Protein AF-0000000083253977 (afdb_homodimer)

pLDDT: mean 91.89, std 6.83, range [44.19, 97.5]

Foldseek 3Di:
DDPLVVLVVCCVVVVDDSVVSSVVVVVVVVVLVVCVVVDQWDDDPLFWIKGKDKDQWDWDADPVPRDIDIDHIDIDIDIDGDPNVVCVVVVVD/DDPLVVLVVCCVVVVDDSVVSSVVVVVVVVVLVVCVVVDQWDDDPLFWIKGKDKDQWDWDADPVPRDIDIDHIDIDIDIDGDPNVVCVVPVVD

Nearest PDB structures (foldseek):
  4qju-assembly1_B  TM=8.367E-01  e=2.268E-07  Staphylococcus aureus subsp. aureus Mu50
  5lvt-assembly2_B  TM=8.352E-01  e=3.298E-07  Lactococcus lactis subsp. lactis Il1403
  1p78-assembly1_B  TM=8.748E-01  e=5.780E-07  Anabaena sp.
  8flj-assembly1_E  TM=8.574E-01  e=7.418E-07  Pseudomonas aeruginosa PA14
  3rhi-assembly1_A  TM=8.537E-01  e=8.403E-07  Bacillus anthracis str. Sterne

Secondary structure (DSSP, 8-state):
-BHHHHHHHHHHHHT--HHHHHHHHHHHHHHHHHHHHHSSEEEETTTEEEEEEEEPPEEEE-TTT--EEEE--EEEEEEEE-HHHHHHHHH--/-BHHHHHHHHHHHHT--HHHHHHHHHHHHHHHHHHHHHSSEEEETTTEEEEEEEEPPEEEE-TTT--EEEE--EEEEEEEE-HHHHHHHHH--

Solvent-accessible surface area (backb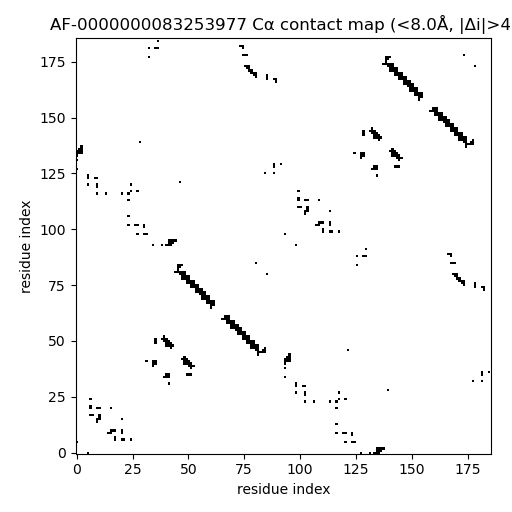one atoms only — not comparable to full-atom values): 10070 Å² total; per-residue (Å²): 80,44,50,66,56,50,39,50,52,47,23,66,73,65,70,45,58,56,69,59,48,45,49,52,52,54,48,50,54,50,48,52,50,50,31,41,59,76,34,56,33,36,41,34,86,64,47,27,35,41,33,51,41,76,42,69,64,42,79,45,62,39,88,87,81,61,50,77,40,80,41,70,60,43,60,44,62,46,52,47,62,21,71,56,39,42,46,58,54,45,64,75,101,81,44,50,66,57,51,40,52,52,46,20,67,75,66,70,45,58,56,68,59,49,45,50,50,53,53,49,50,55,49,47,53,51,51,32,42,61,76,34,58,33,36,41,35,84,65,47,27,35,39,34,50,42,76,42,68,65,42,79,43,63,40,89,86,82,61,50,77,39,79,40,70,61,43,60,42,64,44,51,46,64,21,72,56,40,43,46,56,56,44,62,75,100

InterPro domains:
  IPR000119 Histone-like DNA-binding protein [PF00216] (1-90)
  IPR000119 Histone-like DNA-binding protein [PTHR33175] (1-89)
  IPR000119 Histone-like DNA-binding protein [SM00411] (1-90)
  IPR010992 Integration host factor (IHF)-like DNA-binding domain superfamily [G3DSA:4.10.520.10] (1-93)
  IPR010992 Integration host factor (IHF)-like DNA-binding domain superfamily [SSF47729] (1-90)

Sequence (186 aa):
MQKEDIIHMLTVRLCIEELQVAGIVDELLDEICRGLQQEAEVDLPEFGVFRKIIKPERIGRNPVTGVEIVISPTAEITFDASAELLRIINQQSMQKEDIIHMLTVRLCIEELQVAGIVDELLDEICRGLQQEAEVDLPEFGVFRKIIKPERIGRNPVTGVEIVISPTAEITFDASAELLRIINQQS

Radius of gyration: 19.57 Å; Cα contacts (8 Å, |Δi|>4): 301; chains: 2; bounding box: 42×59×46 Å

Structure (mmCIF, N/CA/C/O backbone):
data_AF-0000000083253977-model_v1
#
loop_
_entity.id
_entity.type
_entity.pdbx_description
1 polymer 'DNA-binding protein HU-beta/integration host factor subunit alpha'
#
loop_
_atom_site.group_PDB
_atom_site.id
_atom_site.type_symbol
_atom_site.label_atom_id
_atom_site.label_alt_id
_atom_site.label_comp_id
_atom_site.label_asym_id
_atom_site.label_entity_id
_atom_site.label_seq_id
_atom_site.pdbx_PDB_ins_code
_atom_site.Cartn_x
_atom_site.Cartn_y
_atom_site.Cartn_z
_atom_site.occupancy
_atom_site.B_iso_or_equiv
_atom_site.auth_seq_id
_atom_site.auth_comp_id
_atom_site.auth_asym_id
_atom_site.auth_atom_id
_atom_site.pdbx_PDB_model_num
ATOM 1 N N . MET A 1 1 ? -9.258 -8.023 7.648 1 88.75 1 MET A N 1
ATOM 2 C CA . MET A 1 1 ? -8.781 -9.125 6.824 1 88.75 1 MET A CA 1
ATOM 3 C C . MET A 1 1 ? -7.277 -9.312 6.984 1 88.75 1 MET A C 1
ATOM 5 O O . MET A 1 1 ? -6.527 -8.336 7.02 1 88.75 1 MET A O 1
ATOM 9 N N . GLN A 1 2 ? -6.875 -10.609 7.16 1 91.69 2 GLN A N 1
ATOM 10 C CA . GLN A 1 2 ? -5.465 -10.953 7.312 1 91.69 2 GLN A CA 1
ATOM 11 C C . GLN A 1 2 ? -4.941 -11.688 6.078 1 91.69 2 GLN A C 1
ATOM 13 O O . GLN A 1 2 ? -5.723 -12.148 5.246 1 91.69 2 GLN A O 1
ATOM 18 N N . LYS A 1 3 ? -3.535 -11.719 6.055 1 92.69 3 LYS A N 1
ATOM 19 C CA . LYS A 1 3 ? -2.871 -12.367 4.93 1 92.69 3 LYS A CA 1
ATOM 20 C C . LYS A 1 3 ? -3.418 -13.773 4.707 1 92.69 3 LYS A C 1
ATOM 22 O O . LYS A 1 3 ? -3.65 -14.188 3.566 1 92.69 3 LYS A O 1
ATOM 27 N N .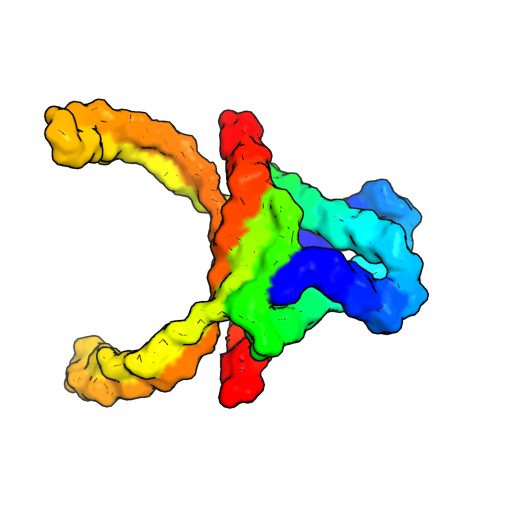 GLU A 1 4 ? -3.605 -14.469 5.781 1 92.5 4 GLU A N 1
ATOM 28 C CA . GLU A 1 4 ? -4.062 -15.852 5.676 1 92.5 4 GLU A CA 1
ATOM 29 C C . GLU A 1 4 ? -5.461 -15.922 5.062 1 92.5 4 GLU A C 1
ATOM 31 O O . GLU A 1 4 ? -5.766 -16.859 4.316 1 92.5 4 GLU A O 1
ATOM 36 N N . ASP A 1 5 ? -6.309 -15.016 5.445 1 93.25 5 ASP A N 1
ATOM 37 C CA . ASP A 1 5 ? -7.641 -14.945 4.852 1 93.25 5 ASP A CA 1
ATOM 38 C C . ASP A 1 5 ? -7.562 -14.727 3.344 1 93.25 5 ASP A C 1
ATOM 40 O O . ASP A 1 5 ? -8.273 -15.375 2.576 1 93.25 5 ASP A O 1
ATOM 44 N N . ILE A 1 6 ? -6.699 -13.852 2.949 1 92.06 6 ILE A N 1
ATOM 45 C CA . ILE A 1 6 ? -6.523 -13.508 1.544 1 92.06 6 ILE A CA 1
ATOM 46 C C . ILE A 1 6 ? -6.039 -14.734 0.767 1 92.06 6 ILE A C 1
ATOM 48 O O . ILE A 1 6 ? -6.586 -15.055 -0.291 1 92.06 6 ILE A O 1
ATOM 52 N N . ILE A 1 7 ? -5.102 -15.406 1.362 1 93.94 7 ILE A N 1
ATOM 53 C CA . ILE A 1 7 ? -4.539 -16.578 0.709 1 93.94 7 ILE A CA 1
ATOM 54 C C . ILE A 1 7 ? -5.625 -17.641 0.528 1 93.94 7 ILE A C 1
ATOM 56 O O . ILE A 1 7 ? -5.746 -18.25 -0.543 1 93.94 7 ILE A O 1
ATOM 60 N N . HIS A 1 8 ? -6.363 -17.812 1.565 1 93.75 8 HIS A N 1
ATOM 61 C CA . HIS A 1 8 ? -7.449 -18.781 1.497 1 93.75 8 HIS A CA 1
ATOM 62 C C . HIS A 1 8 ? -8.453 -18.406 0.407 1 93.75 8 HIS A C 1
ATOM 64 O O . HIS A 1 8 ? -8.859 -19.266 -0.38 1 93.75 8 HIS A O 1
ATOM 70 N N . MET A 1 9 ? -8.836 -17.203 0.336 1 92.25 9 MET A N 1
ATOM 71 C CA . MET A 1 9 ? -9.797 -16.734 -0.66 1 92.25 9 MET A CA 1
ATOM 72 C C . MET A 1 9 ? -9.242 -16.922 -2.07 1 92.25 9 MET A C 1
ATOM 74 O O . MET A 1 9 ? -9.977 -17.312 -2.982 1 92.25 9 MET A O 1
ATOM 78 N N . LEU A 1 10 ? -7.973 -16.625 -2.205 1 92.25 10 LEU A N 1
ATOM 79 C CA . LEU A 1 10 ? -7.336 -16.797 -3.506 1 92.25 10 LEU A CA 1
ATOM 80 C C . LEU A 1 10 ? -7.348 -18.266 -3.926 1 92.25 10 LEU A C 1
ATOM 82 O O . LEU A 1 10 ? -7.609 -18.578 -5.09 1 92.25 10 LEU A O 1
ATOM 86 N N . THR A 1 11 ? -7.012 -19.156 -2.969 1 93.19 11 THR A N 1
ATOM 87 C CA . THR A 1 11 ? -6.98 -20.594 -3.236 1 93.19 11 THR A CA 1
ATOM 88 C C . THR A 1 11 ? -8.344 -21.094 -3.717 1 93.19 11 THR A C 1
ATOM 90 O O . THR A 1 11 ? -8.422 -21.875 -4.66 1 93.19 11 THR A O 1
ATOM 93 N N . VAL A 1 12 ? -9.406 -20.609 -3.145 1 92.88 12 VAL A N 1
ATOM 94 C CA . VAL A 1 12 ? -10.766 -21.016 -3.473 1 92.88 12 VAL A CA 1
ATOM 95 C C . VAL A 1 12 ? -11.172 -20.453 -4.828 1 92.88 12 VAL A C 1
ATOM 97 O O . VAL A 1 12 ? -11.695 -21.172 -5.684 1 92.88 12 VAL A O 1
ATOM 100 N N . ARG A 1 13 ? -10.828 -19.234 -5.09 1 90.19 13 ARG A N 1
ATOM 101 C CA . ARG A 1 13 ? -11.258 -18.547 -6.301 1 90.19 13 ARG A CA 1
ATOM 102 C C . ARG A 1 13 ? -10.492 -19.062 -7.52 1 90.19 13 ARG A C 1
ATOM 104 O O . ARG A 1 13 ? -11.062 -19.172 -8.609 1 90.19 13 ARG A O 1
ATOM 111 N N . LEU A 1 14 ? -9.242 -19.359 -7.332 1 91.06 14 LEU A N 1
ATOM 112 C CA . LEU A 1 14 ? -8.391 -19.703 -8.469 1 91.06 14 LEU A CA 1
ATOM 113 C C . LEU A 1 14 ? -8.219 -21.219 -8.57 1 91.06 14 LEU A C 1
ATOM 115 O O . LEU A 1 14 ? -7.672 -21.719 -9.555 1 91.06 14 LEU A O 1
ATOM 119 N N . CYS A 1 15 ? -8.68 -21.906 -7.555 1 92.94 15 CYS A N 1
ATOM 120 C CA . CYS A 1 15 ? -8.539 -23.359 -7.516 1 92.94 15 CYS A CA 1
ATOM 121 C C . CYS A 1 15 ? -7.078 -23.781 -7.641 1 92.94 15 CYS A C 1
ATOM 123 O O . CYS A 1 15 ? -6.734 -24.625 -8.461 1 92.94 15 CYS A O 1
ATOM 125 N N . ILE A 1 16 ? -6.215 -23.125 -6.961 1 91 16 ILE A N 1
ATOM 126 C CA . ILE A 1 16 ? -4.781 -23.375 -6.879 1 91 16 ILE A CA 1
ATOM 127 C C . ILE A 1 16 ? -4.406 -23.781 -5.461 1 91 16 ILE A C 1
ATOM 129 O O . ILE A 1 16 ? -5.109 -23.453 -4.504 1 91 16 ILE A O 1
ATOM 133 N N . GLU A 1 17 ? -3.383 -24.594 -5.355 1 92.88 17 GLU A N 1
ATOM 134 C CA . GLU A 1 17 ? -2.939 -25.078 -4.047 1 92.88 17 GLU A CA 1
ATOM 135 C C . GLU A 1 17 ? -2.506 -23.922 -3.154 1 92.88 17 GLU A C 1
ATOM 137 O O . GLU A 1 17 ? -1.861 -22.984 -3.619 1 92.88 17 GLU A O 1
ATOM 142 N N . GLU A 1 18 ? -2.873 -24.031 -1.882 1 93.69 18 GLU A N 1
ATOM 143 C CA . GLU A 1 18 ? -2.633 -22.984 -0.907 1 93.69 18 GLU A CA 1
ATOM 144 C C . GLU A 1 18 ? -1.146 -22.641 -0.81 1 93.69 18 GLU A C 1
ATOM 146 O O . GLU A 1 18 ? -0.771 -21.469 -0.724 1 93.69 18 GLU A O 1
ATOM 151 N N . LEU A 1 19 ? -0.335 -23.656 -0.808 1 92.81 19 LEU A N 1
ATOM 152 C CA . LEU A 1 19 ? 1.104 -23.453 -0.689 1 92.81 19 LEU A CA 1
ATOM 153 C C . LEU A 1 19 ? 1.635 -22.625 -1.86 1 92.81 19 LEU A C 1
ATOM 155 O O . LEU A 1 19 ? 2.5 -21.766 -1.68 1 92.81 19 LEU A O 1
ATOM 159 N N . GLN A 1 20 ? 1.159 -22.938 -3.01 1 91.56 20 GLN A N 1
ATOM 160 C CA . GLN A 1 20 ? 1.584 -22.203 -4.199 1 91.56 20 GLN A CA 1
ATOM 161 C C . GLN A 1 20 ? 1.129 -20.75 -4.137 1 91.56 20 GLN A C 1
ATOM 163 O O . GLN A 1 20 ? 1.9 -19.844 -4.449 1 91.56 20 GLN A O 1
ATOM 168 N N . VAL A 1 21 ? -0.126 -20.562 -3.754 1 93.38 21 VAL A N 1
ATOM 169 C CA . VAL A 1 21 ? -0.675 -19.219 -3.625 1 93.38 21 VAL A CA 1
ATOM 170 C C . VAL A 1 21 ? 0.142 -18.422 -2.611 1 93.38 21 VAL A C 1
ATOM 172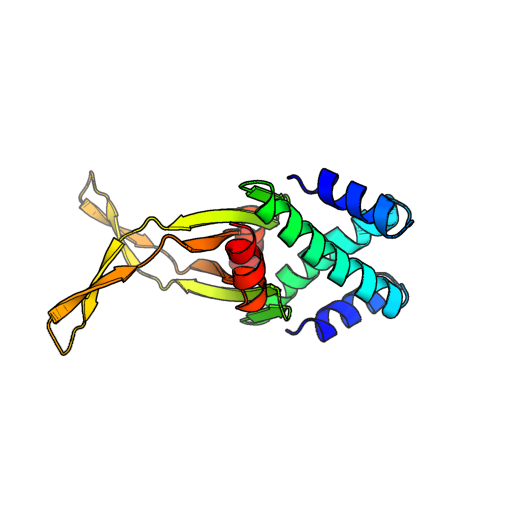 O O . VAL A 1 21 ? 0.555 -17.297 -2.889 1 93.38 21 VAL A O 1
ATOM 175 N N . ALA A 1 22 ? 0.39 -19.047 -1.497 1 93.81 22 ALA A N 1
ATOM 176 C CA . ALA A 1 22 ? 1.158 -18.391 -0.441 1 93.81 22 ALA A CA 1
ATOM 177 C C . ALA A 1 22 ? 2.547 -18 -0.937 1 93.81 22 ALA A C 1
ATOM 179 O O . ALA A 1 22 ? 3.025 -16.891 -0.651 1 93.81 22 ALA A O 1
ATOM 180 N N . GLY A 1 23 ? 3.17 -18.906 -1.636 1 92.69 23 GLY A N 1
ATOM 181 C CA . GLY A 1 23 ? 4.484 -18.625 -2.197 1 92.69 23 GLY A CA 1
ATOM 182 C C . GLY A 1 23 ? 4.496 -17.422 -3.127 1 92.69 23 GLY A C 1
ATOM 183 O O . GLY A 1 23 ? 5.398 -16.594 -3.057 1 92.69 23 GLY A O 1
ATOM 184 N N . ILE A 1 24 ? 3.518 -17.391 -3.979 1 93.25 24 ILE A N 1
ATOM 185 C CA . ILE A 1 24 ? 3.453 -16.312 -4.961 1 93.25 24 ILE A CA 1
ATOM 186 C C . ILE A 1 24 ? 3.178 -14.984 -4.258 1 93.25 24 ILE A C 1
ATOM 188 O O . ILE A 1 24 ? 3.779 -13.961 -4.59 1 93.25 24 ILE A O 1
ATOM 192 N N . VAL A 1 25 ? 2.281 -14.961 -3.281 1 94.31 25 VAL A N 1
ATOM 193 C CA . VAL A 1 25 ? 1.957 -13.758 -2.523 1 94.31 25 VAL A CA 1
ATOM 194 C C . VAL A 1 25 ? 3.203 -13.258 -1.799 1 94.31 25 VAL A C 1
ATOM 196 O O . VAL A 1 25 ? 3.537 -12.07 -1.877 1 94.31 25 VAL A O 1
ATOM 199 N N . ASP A 1 26 ? 3.891 -14.148 -1.146 1 94.69 26 ASP A N 1
ATOM 200 C CA . ASP A 1 26 ? 5.109 -13.773 -0.431 1 94.69 26 ASP A CA 1
ATOM 201 C C . ASP A 1 26 ? 6.148 -13.188 -1.384 1 94.69 26 ASP A C 1
ATOM 203 O O . ASP A 1 26 ? 6.77 -12.164 -1.079 1 94.69 26 ASP A O 1
ATOM 207 N N . GLU A 1 27 ? 6.32 -13.805 -2.469 1 94.38 27 GLU A N 1
ATOM 208 C CA . GLU A 1 27 ? 7.309 -13.344 -3.438 1 94.38 27 GLU A CA 1
ATOM 209 C C . GLU A 1 27 ? 6.91 -11.992 -4.027 1 94.38 27 GLU A C 1
ATOM 211 O O . GLU A 1 27 ? 7.773 -11.164 -4.336 1 94.38 27 GLU A O 1
ATOM 216 N N . LEU A 1 28 ? 5.602 -11.828 -4.293 1 94.31 28 LEU A N 1
ATOM 217 C CA . LEU A 1 28 ? 5.125 -10.539 -4.785 1 94.31 28 LEU A CA 1
ATOM 218 C C . LEU A 1 28 ? 5.477 -9.422 -3.814 1 94.31 28 LEU A C 1
ATOM 220 O O . LEU A 1 28 ? 6.016 -8.391 -4.219 1 94.31 28 LEU A O 1
ATOM 224 N N . LEU A 1 29 ? 5.223 -9.633 -2.543 1 95.06 29 LEU A N 1
ATOM 225 C CA . LEU A 1 29 ? 5.512 -8.625 -1.525 1 95.06 29 LEU A CA 1
ATOM 226 C C . LEU A 1 29 ? 7.012 -8.359 -1.441 1 95.06 29 LEU A C 1
ATOM 228 O O . LEU A 1 29 ? 7.434 -7.203 -1.333 1 95.06 29 LEU A O 1
ATOM 232 N N . ASP A 1 30 ? 7.77 -9.406 -1.561 1 93.25 30 ASP A N 1
ATOM 233 C CA . ASP A 1 30 ? 9.219 -9.273 -1.564 1 93.25 30 ASP A CA 1
ATOM 234 C C . ASP A 1 30 ? 9.695 -8.469 -2.775 1 93.25 30 ASP A C 1
ATOM 236 O O . ASP A 1 30 ? 10.617 -7.656 -2.666 1 93.25 30 ASP A O 1
ATOM 240 N N . GLU A 1 31 ? 9.125 -8.758 -3.863 1 92.81 31 GLU A N 1
ATOM 241 C CA . GLU A 1 31 ? 9.516 -8.062 -5.086 1 92.81 31 GLU A CA 1
ATOM 242 C C . GLU A 1 31 ? 9.188 -6.574 -5.004 1 92.81 31 GLU A C 1
ATOM 244 O O . GLU A 1 31 ? 9.938 -5.738 -5.516 1 92.81 31 GLU A O 1
ATOM 249 N N . ILE A 1 32 ? 8.016 -6.25 -4.469 1 93.75 32 ILE A N 1
ATOM 250 C CA . ILE A 1 32 ? 7.672 -4.848 -4.27 1 93.75 32 ILE A CA 1
ATOM 251 C C . ILE A 1 32 ? 8.719 -4.18 -3.381 1 93.75 32 ILE A C 1
ATOM 253 O O . ILE A 1 32 ? 9.18 -3.074 -3.678 1 93.75 32 ILE A O 1
ATOM 257 N N . CYS A 1 33 ? 9.094 -4.902 -2.336 1 91.81 33 CYS A N 1
ATOM 258 C CA . CYS A 1 33 ? 10.125 -4.398 -1.433 1 91.81 33 CYS A CA 1
ATOM 259 C C . CYS A 1 33 ? 11.43 -4.141 -2.18 1 91.81 33 CYS A C 1
ATOM 261 O O . CYS A 1 33 ? 12.031 -3.076 -2.035 1 91.81 33 CYS A O 1
ATOM 263 N N . ARG A 1 34 ? 11.812 -5.078 -2.98 1 90.56 34 ARG A N 1
ATOM 264 C CA . ARG A 1 34 ? 13.047 -4.953 -3.756 1 90.56 34 ARG A CA 1
ATOM 265 C C . ARG A 1 34 ? 12.961 -3.785 -4.73 1 90.56 34 ARG A C 1
ATOM 267 O O . ARG A 1 34 ? 13.945 -3.064 -4.93 1 90.56 34 ARG A O 1
ATOM 274 N N . GLY A 1 35 ? 11.836 -3.695 -5.355 1 90.88 35 GLY A N 1
ATOM 275 C CA . GLY A 1 35 ? 11.625 -2.574 -6.258 1 90.88 35 GLY A CA 1
ATOM 276 C C . GLY A 1 35 ? 11.781 -1.226 -5.582 1 90.88 35 GLY A C 1
ATOM 277 O O . GLY A 1 35 ? 12.383 -0.31 -6.141 1 90.88 35 GLY A O 1
ATOM 278 N N . LEU A 1 36 ? 11.273 -1.125 -4.383 1 91.19 36 LEU A N 1
ATOM 279 C CA . LEU A 1 36 ? 11.328 0.128 -3.641 1 91.19 36 LEU A CA 1
ATOM 280 C C . LEU A 1 36 ? 12.75 0.4 -3.148 1 91.19 36 LEU A C 1
ATOM 282 O O . LEU A 1 36 ? 13.133 1.556 -2.947 1 91.19 36 LEU A O 1
ATOM 286 N N . GLN A 1 37 ? 13.445 -0.668 -2.959 1 87.38 37 GLN A N 1
ATOM 287 C CA . GLN A 1 37 ? 14.844 -0.517 -2.572 1 87.38 37 GLN A CA 1
ATOM 288 C C . GLN A 1 37 ? 15.672 0.048 -3.721 1 87.38 37 GLN A C 1
ATOM 290 O O . GLN A 1 37 ? 16.547 0.883 -3.506 1 87.38 37 GLN A O 1
ATOM 295 N N . GLN A 1 38 ? 15.367 -0.484 -4.848 1 84.38 38 GLN A N 1
ATOM 296 C CA . GLN A 1 38 ? 16.172 -0.154 -6.02 1 84.38 38 GLN A CA 1
ATOM 297 C C . GLN A 1 38 ? 15.711 1.161 -6.645 1 84.38 38 GLN A C 1
ATOM 299 O O . GLN A 1 38 ? 16.531 1.934 -7.145 1 84.38 38 GLN A O 1
ATOM 304 N N . GLU A 1 39 ? 14.438 1.23 -6.711 1 80.12 39 GLU A N 1
ATOM 305 C CA . GLU A 1 39 ? 13.836 2.385 -7.371 1 80.12 39 GLU A CA 1
ATOM 306 C C . GLU A 1 39 ? 12.953 3.174 -6.41 1 80.12 39 GLU A C 1
ATOM 308 O O . GLU A 1 39 ? 12.719 2.742 -5.277 1 80.12 39 GLU A O 1
ATOM 313 N N . ALA A 1 40 ? 12.484 4.285 -6.984 1 82.5 40 ALA A N 1
ATOM 314 C CA . ALA A 1 40 ? 11.734 5.203 -6.129 1 82.5 40 ALA A CA 1
ATOM 315 C C . ALA A 1 40 ? 10.242 4.883 -6.16 1 82.5 40 ALA A C 1
ATOM 317 O O . ALA A 1 40 ? 9.484 5.352 -5.309 1 82.5 40 ALA A O 1
ATOM 318 N N . GLU A 1 41 ? 9.844 4.004 -7.137 1 93.81 41 GLU A N 1
ATOM 319 C CA . GLU A 1 41 ? 8.398 3.824 -7.227 1 93.81 41 GLU A CA 1
ATOM 320 C C . GLU A 1 41 ? 8.047 2.455 -7.801 1 93.81 41 GLU A C 1
ATOM 322 O O . GLU A 1 41 ? 8.773 1.922 -8.641 1 93.81 41 GLU A O 1
ATOM 327 N N . VAL A 1 42 ? 7.016 1.877 -7.32 1 95.25 42 VAL A N 1
ATOM 328 C CA . VAL A 1 42 ? 6.379 0.684 -7.867 1 95.25 42 VAL A CA 1
ATOM 329 C C . VAL A 1 42 ? 4.926 0.991 -8.227 1 95.25 42 VAL A C 1
ATOM 331 O O . VAL A 1 42 ? 4.129 1.35 -7.352 1 95.25 42 VAL A O 1
ATOM 334 N N . ASP A 1 43 ? 4.648 0.814 -9.516 1 96.25 43 ASP A N 1
ATOM 335 C CA . ASP A 1 43 ? 3.33 1.178 -10.031 1 96.25 43 ASP A CA 1
ATOM 336 C C . ASP A 1 43 ? 2.504 -0.066 -10.352 1 96.25 43 ASP A C 1
ATOM 338 O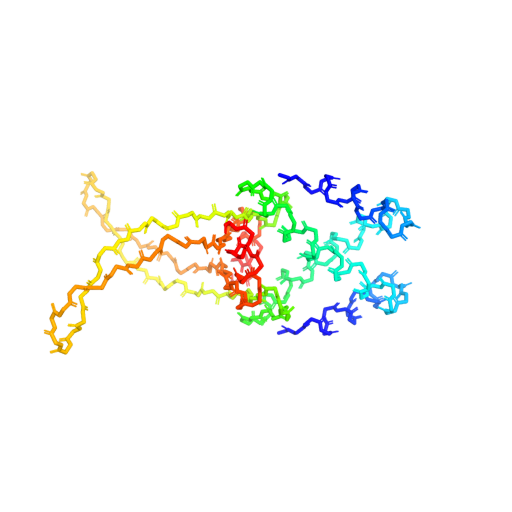 O . ASP A 1 43 ? 2.895 -0.876 -11.195 1 96.25 43 ASP A O 1
ATOM 342 N N . LEU A 1 44 ? 1.39 -0.259 -9.664 1 96 44 LEU A N 1
ATOM 343 C CA . LEU A 1 44 ? 0.411 -1.313 -9.906 1 96 44 LEU A CA 1
ATOM 344 C C . LEU A 1 44 ? -0.889 -0.733 -10.453 1 96 44 LEU A C 1
ATOM 346 O O . LEU A 1 44 ? -1.74 -0.275 -9.688 1 96 44 LEU A O 1
ATOM 350 N N . PRO A 1 45 ? -1.089 -0.843 -11.727 1 94.06 45 PRO A N 1
ATOM 351 C CA . PRO A 1 45 ? -2.252 -0.215 -12.359 1 94.06 45 PRO A CA 1
ATOM 352 C C . PRO A 1 45 ? -3.57 -0.63 -11.711 1 94.06 45 PRO A C 1
ATOM 354 O O . PRO A 1 45 ? -3.732 -1.787 -11.312 1 94.06 45 PRO A O 1
ATOM 357 N N . GLU A 1 46 ? -4.551 0.403 -11.617 1 92.56 46 GLU A N 1
ATOM 358 C CA . GLU A 1 46 ? -5.906 0.248 -11.102 1 92.56 46 GLU A CA 1
ATOM 359 C C . GLU A 1 46 ? -5.902 0.039 -9.586 1 92.56 46 GLU A C 1
ATOM 361 O O . GLU A 1 46 ? -6.965 -0.067 -8.969 1 92.56 46 GLU A O 1
ATOM 366 N N . PHE A 1 47 ? -4.691 -0.112 -9.023 1 95.69 47 PHE A N 1
ATOM 367 C CA . PHE A 1 47 ? -4.578 -0.332 -7.586 1 95.69 47 PHE A CA 1
ATOM 368 C C . PHE A 1 47 ? -3.936 0.868 -6.902 1 95.69 47 PHE A C 1
ATOM 370 O O . PHE A 1 47 ? -4.566 1.535 -6.082 1 95.69 47 PHE A O 1
ATOM 377 N N . GLY A 1 48 ? -2.715 1.159 -7.359 1 97 48 GLY A N 1
ATOM 378 C CA . GLY A 1 48 ? -2.037 2.307 -6.777 1 97 48 GLY A CA 1
ATOM 379 C C . GLY A 1 48 ? -0.536 2.285 -6.992 1 97 48 GLY A C 1
ATOM 380 O O . GLY A 1 48 ? -0.019 1.435 -7.719 1 97 48 GLY A O 1
ATOM 381 N N . VAL A 1 49 ? 0.106 3.27 -6.309 1 97.38 49 VAL A N 1
ATOM 382 C CA . VAL A 1 49 ? 1.546 3.441 -6.473 1 97.38 49 VAL A CA 1
ATOM 383 C C . VAL A 1 49 ? 2.223 3.484 -5.105 1 97.38 49 VAL A C 1
ATOM 385 O O . VAL A 1 49 ? 1.781 4.207 -4.211 1 97.38 49 VAL A O 1
ATOM 388 N N . PHE A 1 50 ? 3.242 2.658 -4.992 1 97.31 50 PHE A N 1
ATOM 389 C CA . PHE A 1 50 ? 4.125 2.736 -3.836 1 97.31 50 PHE A CA 1
ATOM 390 C C . PHE A 1 50 ? 5.328 3.623 -4.133 1 97.31 50 PHE A C 1
ATOM 392 O O . PHE A 1 50 ? 5.93 3.523 -5.203 1 97.31 50 PHE A O 1
ATOM 399 N N . ARG A 1 51 ? 5.605 4.488 -3.133 1 96.31 51 ARG A N 1
ATOM 400 C CA . ARG A 1 51 ? 6.73 5.406 -3.309 1 96.31 51 ARG A CA 1
ATOM 401 C C . ARG A 1 51 ? 7.641 5.398 -2.086 1 96.31 51 ARG A C 1
ATOM 403 O O . ARG A 1 51 ? 7.16 5.348 -0.95 1 96.31 51 ARG A O 1
ATOM 410 N N . LYS A 1 52 ? 8.875 5.441 -2.451 1 94.75 52 LYS A N 1
ATOM 411 C CA . LYS A 1 52 ? 9.875 5.668 -1.41 1 94.75 52 LYS A CA 1
ATOM 412 C C . LYS A 1 52 ? 10.148 7.16 -1.228 1 94.75 52 LYS A C 1
ATOM 414 O O . LYS A 1 52 ? 10.508 7.852 -2.182 1 94.75 52 LYS A O 1
ATOM 419 N N . ILE A 1 53 ? 9.898 7.645 -0.025 1 93.75 53 ILE A N 1
ATOM 420 C CA . ILE A 1 53 ? 10.117 9.055 0.283 1 93.75 53 ILE A CA 1
ATOM 421 C C . ILE A 1 53 ? 11.258 9.188 1.293 1 93.75 53 ILE A C 1
ATOM 423 O O . ILE A 1 53 ? 11.25 8.531 2.338 1 93.75 53 ILE A O 1
ATOM 427 N N . ILE A 1 54 ? 12.219 10.016 0.917 1 92.44 54 ILE A N 1
ATOM 428 C CA . ILE A 1 54 ? 13.336 10.242 1.829 1 92.44 54 ILE A CA 1
ATOM 429 C C . ILE A 1 54 ? 13.062 11.477 2.686 1 92.44 54 ILE A C 1
ATOM 431 O O . ILE A 1 54 ? 12.875 12.57 2.16 1 92.44 54 ILE A O 1
ATOM 435 N N . LYS A 1 55 ? 12.93 11.141 3.951 1 92.56 55 LYS A N 1
ATOM 436 C CA . LYS A 1 55 ? 12.828 12.25 4.898 1 92.56 55 LYS A CA 1
ATOM 437 C C . LYS A 1 55 ? 14.203 12.797 5.262 1 92.56 55 LYS A C 1
ATOM 439 O O . LYS A 1 55 ? 15.062 12.055 5.746 1 92.56 55 LYS A O 1
ATOM 444 N N . PRO A 1 56 ? 14.344 14.031 4.977 1 93.81 56 PRO A N 1
ATOM 445 C CA . PRO A 1 56 ? 15.688 14.578 5.195 1 93.81 56 PRO A CA 1
ATOM 446 C C . PRO A 1 56 ? 16.047 14.695 6.68 1 93.81 56 PRO A C 1
ATOM 448 O O . PRO A 1 56 ? 15.156 14.602 7.535 1 93.81 56 PRO A O 1
ATOM 451 N N . GLU A 1 57 ? 17.422 14.828 6.844 1 94.06 57 GLU A N 1
ATOM 452 C CA . GLU A 1 57 ? 17.875 15.102 8.203 1 94.06 57 GLU A CA 1
ATOM 453 C C . GLU A 1 57 ? 17.219 16.359 8.766 1 94.06 57 GLU A C 1
ATOM 455 O O . GLU A 1 57 ? 17 17.328 8.039 1 94.06 57 GLU A O 1
ATOM 460 N N . ARG A 1 58 ? 16.906 16.219 10 1 93.81 58 ARG A N 1
ATOM 461 C CA . ARG A 1 58 ? 16.312 17.391 10.633 1 93.81 58 ARG A CA 1
ATOM 462 C C . ARG A 1 58 ? 16.734 17.484 12.094 1 93.81 58 ARG A C 1
ATOM 464 O O . ARG A 1 58 ? 17.219 16.516 12.672 1 93.81 58 ARG A O 1
ATOM 471 N N . ILE A 1 59 ? 16.656 18.703 12.531 1 93.12 59 ILE A N 1
ATOM 472 C CA . ILE A 1 59 ? 17.016 18.922 13.93 1 93.12 59 ILE A CA 1
ATOM 473 C C . ILE A 1 59 ? 15.742 19.016 14.773 1 93.12 59 ILE A C 1
ATOM 475 O O . ILE A 1 59 ? 14.844 19.812 14.469 1 93.12 59 ILE A O 1
ATOM 479 N N . GLY A 1 60 ? 15.633 18 15.609 1 91.62 60 GLY A N 1
ATOM 480 C CA . GLY A 1 60 ? 14.562 18.094 16.594 1 91.62 60 GLY A CA 1
ATOM 481 C C . GLY A 1 60 ? 15.055 18.531 17.969 1 91.62 60 GLY A C 1
ATOM 482 O O . GLY A 1 60 ? 16.234 18.844 18.141 1 91.62 60 GLY A O 1
ATOM 483 N N . ARG A 1 61 ? 13.992 18.766 18.922 1 93.06 61 ARG A N 1
ATOM 484 C CA . ARG A 1 61 ? 14.344 19.188 20.266 1 93.06 61 ARG A CA 1
ATOM 485 C C . ARG A 1 61 ? 13.703 18.281 21.312 1 93.06 61 ARG A C 1
ATOM 487 O O . ARG A 1 61 ? 12.57 17.828 21.141 1 93.06 61 ARG A O 1
ATOM 494 N N . ASN A 1 62 ? 14.484 17.812 22.281 1 92.12 62 ASN A N 1
ATOM 495 C CA . ASN A 1 62 ? 13.914 17.141 23.438 1 92.12 62 ASN A CA 1
ATOM 496 C C . ASN A 1 62 ? 12.945 18.047 24.203 1 92.12 62 ASN A C 1
ATOM 498 O O . ASN A 1 62 ? 13.344 19.109 24.688 1 92.12 62 ASN A O 1
ATOM 502 N N . PRO A 1 63 ? 11.68 17.688 24.172 1 91 63 PRO A N 1
ATOM 503 C CA . PRO A 1 63 ? 10.68 18.562 24.766 1 91 63 PRO A CA 1
ATOM 504 C C . PRO A 1 63 ? 10.945 18.844 26.25 1 91 63 PRO A C 1
ATOM 506 O O . PRO A 1 63 ? 10.547 19.891 26.766 1 91 63 PRO A O 1
ATOM 509 N N . VAL A 1 64 ? 11.602 17.891 26.906 1 93.19 64 VAL A N 1
ATOM 510 C CA . VAL A 1 64 ? 11.828 18 28.344 1 93.19 64 VAL A CA 1
ATOM 511 C C . VAL A 1 64 ? 13.109 18.797 28.609 1 93.19 64 VAL A C 1
ATOM 513 O O . VAL A 1 64 ? 13.109 19.75 29.391 1 93.19 64 VAL A O 1
ATOM 516 N N . THR A 1 65 ? 14.305 18.609 27.984 1 93.25 65 THR A N 1
ATOM 517 C CA . THR A 1 65 ? 15.625 19.172 28.266 1 93.25 65 THR A CA 1
ATOM 518 C C . THR A 1 65 ? 15.938 20.328 27.328 1 93.25 65 THR A C 1
ATOM 520 O O . THR A 1 65 ? 16.844 21.125 27.594 1 93.25 65 THR A O 1
ATOM 523 N N . GLY A 1 66 ? 15.234 20.391 26.203 1 92.5 66 GLY A N 1
ATOM 524 C CA . GLY A 1 66 ? 15.477 21.422 25.188 1 92.5 66 GLY A CA 1
ATOM 525 C C . GLY A 1 66 ? 16.688 21.125 24.328 1 92.5 66 GLY A C 1
ATOM 526 O O . GLY A 1 66 ? 17.016 21.906 23.438 1 92.5 66 GLY A O 1
ATOM 527 N N . VAL A 1 67 ? 17.469 20.094 24.656 1 93.62 67 VAL A N 1
ATOM 528 C CA . VAL A 1 67 ? 18.672 19.734 23.906 1 93.62 67 VAL A CA 1
ATOM 529 C C . VAL A 1 67 ? 18.297 19.344 22.484 1 93.62 67 VAL A C 1
ATOM 531 O O . VAL A 1 67 ? 17.328 18.609 22.266 1 93.62 67 VAL A O 1
ATOM 534 N N . GLU A 1 68 ? 19.156 19.844 21.5 1 94.19 68 GLU A N 1
ATOM 535 C CA . GLU A 1 68 ? 18.938 19.516 20.094 1 94.19 68 GLU A CA 1
ATOM 536 C C . GLU A 1 68 ? 19.359 18.078 19.797 1 94.19 68 GLU A C 1
ATOM 538 O O . GLU A 1 68 ? 20.359 17.594 20.312 1 94.19 68 GLU A O 1
ATOM 543 N N . ILE A 1 69 ? 18.469 17.375 19.172 1 93.81 69 ILE A N 1
ATOM 544 C CA . ILE A 1 69 ? 18.766 16.031 18.688 1 93.81 69 ILE A CA 1
ATOM 545 C C . ILE A 1 69 ? 18.719 16 17.172 1 93.81 69 ILE A C 1
ATOM 547 O O . ILE A 1 69 ? 17.797 16.562 16.562 1 93.81 69 ILE A O 1
ATOM 551 N N . VAL A 1 70 ? 19.734 15.453 16.609 1 93.25 70 VAL A N 1
ATOM 552 C CA . VAL A 1 70 ? 19.797 15.328 15.164 1 93.25 70 VAL A CA 1
ATOM 553 C C . VAL A 1 70 ? 19.094 14.039 14.734 1 93.25 70 VAL A C 1
ATOM 555 O O . VAL A 1 70 ? 19.453 12.945 15.195 1 93.25 70 VAL A O 1
ATOM 558 N N . ILE A 1 71 ? 18.078 14.18 13.914 1 91.69 71 ILE A N 1
ATOM 559 C CA . ILE A 1 71 ? 17.375 13.031 13.359 1 91.69 71 ILE A CA 1
ATOM 560 C C . ILE A 1 71 ? 17.922 12.719 11.961 1 91.69 71 ILE A C 1
ATOM 562 O O . ILE A 1 71 ? 17.828 13.555 11.055 1 91.69 71 ILE A O 1
ATOM 566 N N . SER A 1 72 ? 18.531 11.562 11.898 1 92.38 72 SER A N 1
ATOM 567 C CA . SER A 1 72 ? 19.141 11.133 10.648 1 92.38 72 SER A CA 1
ATOM 568 C C . SER A 1 72 ? 18.109 10.969 9.547 1 92.38 72 SER A C 1
ATOM 570 O O . SER A 1 72 ? 16.938 10.727 9.828 1 92.38 72 SER A O 1
ATOM 572 N N . PRO A 1 73 ? 18.531 11.156 8.344 1 93.38 73 PRO A N 1
ATOM 573 C CA . PRO A 1 73 ? 17.594 10.898 7.238 1 93.38 73 PRO A CA 1
ATOM 574 C C . PRO A 1 73 ? 17.016 9.492 7.281 1 93.38 73 PRO A C 1
ATOM 576 O O . PRO A 1 73 ? 17.703 8.539 7.664 1 93.38 73 PRO A O 1
ATOM 579 N N . THR A 1 74 ? 15.719 9.43 6.961 1 92.25 74 THR A N 1
ATOM 580 C CA . THR A 1 74 ? 15.047 8.133 6.961 1 92.25 74 THR A CA 1
ATOM 581 C C . THR A 1 74 ? 14.133 8 5.746 1 92.25 74 THR A C 1
ATOM 583 O O . THR A 1 74 ? 13.609 8.992 5.238 1 92.25 74 THR A O 1
ATOM 586 N N . ALA A 1 75 ? 14.078 6.805 5.281 1 92.75 75 ALA A N 1
ATOM 587 C CA . ALA A 1 75 ? 13.164 6.527 4.18 1 92.75 75 ALA A CA 1
ATOM 588 C C . ALA A 1 75 ? 11.812 6.051 4.695 1 92.75 75 ALA A C 1
ATOM 590 O O . ALA A 1 75 ? 11.742 5.285 5.664 1 92.75 75 ALA A O 1
ATOM 591 N N . GLU A 1 76 ? 10.812 6.578 4.074 1 94.19 76 GLU A N 1
ATOM 592 C CA . GLU A 1 76 ? 9.453 6.121 4.324 1 94.19 76 GLU A CA 1
ATOM 593 C C . GLU A 1 76 ? 8.805 5.582 3.047 1 94.19 76 GLU A C 1
ATOM 595 O O . GLU A 1 76 ? 9.258 5.887 1.941 1 94.19 76 GLU A O 1
ATOM 600 N N . ILE A 1 77 ? 7.82 4.734 3.271 1 95.75 77 ILE A N 1
ATOM 601 C CA . ILE A 1 77 ? 7.07 4.219 2.133 1 95.75 77 ILE A CA 1
ATOM 602 C C . ILE A 1 77 ? 5.641 4.758 2.166 1 95.75 77 ILE A C 1
ATOM 604 O O . ILE A 1 77 ? 4.957 4.656 3.188 1 95.75 77 ILE A O 1
ATOM 608 N N . THR A 1 78 ? 5.27 5.367 1.104 1 96.12 78 THR A N 1
ATOM 609 C CA . THR A 1 78 ? 3.904 5.867 0.986 1 96.12 78 THR A CA 1
ATOM 610 C C . THR A 1 78 ? 3.148 5.125 -0.113 1 96.12 78 THR A C 1
ATOM 612 O O . THR A 1 78 ? 3.762 4.523 -0.998 1 96.12 78 THR A O 1
ATOM 615 N N . PHE A 1 79 ? 1.863 5.148 -0.002 1 97.5 79 PHE A N 1
ATOM 616 C CA . PHE A 1 79 ? 0.981 4.539 -0.992 1 97.5 79 PHE A CA 1
ATOM 617 C C . PHE A 1 79 ? -0.065 5.539 -1.47 1 97.5 79 PHE A C 1
ATOM 619 O O . PHE A 1 79 ? -0.751 6.164 -0.657 1 97.5 79 PHE A O 1
ATOM 626 N N . ASP A 1 80 ? -0.096 5.648 -2.764 1 97.12 80 ASP A N 1
ATOM 627 C CA . ASP A 1 80 ? -1.133 6.457 -3.398 1 97.12 80 ASP A CA 1
ATOM 628 C C . ASP A 1 80 ? -2.133 5.578 -4.145 1 97.12 80 ASP A C 1
ATOM 630 O O . ASP A 1 80 ? -1.814 5.02 -5.199 1 97.12 80 ASP A O 1
ATOM 634 N N . ALA A 1 81 ? -3.357 5.547 -3.633 1 96.88 81 ALA A N 1
ATOM 635 C CA . ALA A 1 81 ? -4.391 4.719 -4.246 1 96.88 81 ALA A CA 1
ATOM 636 C C . ALA A 1 81 ? -4.773 5.25 -5.625 1 96.88 81 ALA A C 1
ATOM 638 O O . ALA A 1 81 ? -4.855 6.461 -5.828 1 96.88 81 ALA A O 1
ATOM 639 N N . SER A 1 82 ? -5.066 4.309 -6.508 1 96.44 82 SER A N 1
ATOM 640 C CA . SER A 1 82 ? -5.488 4.711 -7.844 1 96.44 82 SER A CA 1
ATOM 641 C C . SER A 1 82 ? -6.902 5.281 -7.828 1 96.44 82 SER A C 1
ATOM 643 O O . SER A 1 82 ? -7.676 5.012 -6.906 1 96.44 82 SER A O 1
ATOM 645 N N . ALA A 1 83 ? -7.168 6.016 -8.875 1 94.44 83 ALA A N 1
ATOM 646 C CA . ALA A 1 83 ? -8.516 6.547 -9.023 1 94.44 83 ALA A CA 1
ATOM 647 C C . ALA A 1 83 ? -9.547 5.418 -9.117 1 94.44 83 ALA A C 1
ATOM 649 O O . ALA A 1 83 ? -10.656 5.539 -8.594 1 94.44 83 ALA A O 1
ATOM 650 N N . GLU A 1 84 ? -9.18 4.406 -9.773 1 93.69 84 GLU A N 1
ATOM 651 C CA . GLU A 1 84 ? -10.062 3.258 -9.938 1 93.69 84 GLU A CA 1
ATOM 652 C C . GLU A 1 84 ? -10.359 2.6 -8.586 1 93.69 84 GLU A C 1
ATOM 654 O O . GLU A 1 84 ? -11.516 2.297 -8.281 1 93.69 84 GLU A O 1
ATOM 659 N N . LEU A 1 85 ? -9.359 2.369 -7.832 1 93.44 85 LEU A N 1
ATOM 660 C CA . LEU A 1 85 ? -9.539 1.777 -6.512 1 93.44 85 LEU A CA 1
ATOM 661 C C . LEU A 1 85 ? -10.445 2.645 -5.645 1 93.44 85 LEU A C 1
ATOM 663 O O . LEU A 1 85 ? -11.367 2.135 -4.996 1 93.44 85 LEU A O 1
ATOM 667 N N . LEU A 1 86 ? -10.172 3.916 -5.664 1 93.81 86 LEU A N 1
ATOM 668 C CA . LEU A 1 86 ? -10.977 4.832 -4.859 1 93.81 86 LEU A CA 1
ATOM 669 C C . LEU A 1 86 ? -12.422 4.848 -5.328 1 93.81 86 LEU A C 1
ATOM 671 O O . LEU A 1 86 ? -13.344 4.957 -4.516 1 93.81 86 LEU A O 1
ATOM 675 N N . ARG A 1 87 ? -12.594 4.785 -6.594 1 92.69 87 ARG A N 1
ATOM 676 C CA . ARG A 1 87 ? -13.945 4.715 -7.133 1 92.69 87 ARG A CA 1
ATOM 677 C C . ARG A 1 87 ? -14.688 3.49 -6.594 1 92.69 87 ARG A C 1
ATOM 679 O O . ARG A 1 87 ? -15.836 3.592 -6.176 1 92.69 87 ARG A O 1
ATOM 686 N N . ILE A 1 88 ? -14.055 2.42 -6.621 1 89.38 88 ILE A N 1
ATOM 687 C CA . ILE A 1 88 ? -14.648 1.167 -6.168 1 89.38 88 ILE A CA 1
ATOM 688 C C 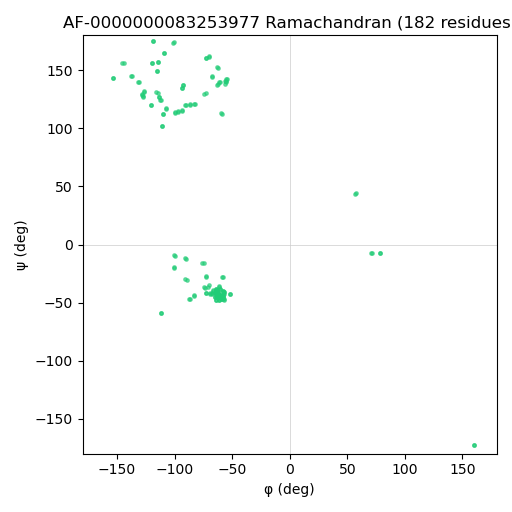. ILE A 1 88 ? -15 1.272 -4.688 1 89.38 88 ILE A C 1
ATOM 690 O O . ILE A 1 88 ? -16.094 0.862 -4.27 1 89.38 88 ILE A O 1
ATOM 694 N N . ILE A 1 89 ? -14.141 1.838 -3.922 1 90.38 89 ILE A N 1
ATOM 695 C CA . ILE A 1 89 ? -14.312 1.912 -2.477 1 90.38 89 ILE A CA 1
ATOM 696 C C . ILE A 1 89 ? -15.438 2.885 -2.139 1 90.38 89 ILE A C 1
ATOM 698 O O . ILE A 1 89 ? -16.172 2.682 -1.17 1 90.38 89 ILE A O 1
ATOM 702 N N . ASN A 1 90 ? -15.547 3.943 -2.904 1 89.19 90 ASN A N 1
ATOM 703 C CA . ASN A 1 90 ? -16.531 4.973 -2.611 1 89.19 90 ASN A CA 1
ATOM 704 C C . ASN A 1 90 ? -17.875 4.684 -3.295 1 89.19 90 ASN A C 1
ATOM 706 O O . ASN A 1 90 ? -18.875 5.348 -3.02 1 89.19 90 ASN A O 1
ATOM 710 N N . GLN A 1 91 ? -17.938 4.059 -4.391 1 79 91 GLN A N 1
ATOM 711 C CA . GLN A 1 91 ? -19.188 3.695 -5.047 1 79 91 GLN A CA 1
ATOM 712 C C . GLN A 1 91 ? -20.016 2.756 -4.172 1 79 91 GLN A C 1
ATOM 714 O O . GLN A 1 91 ? -21.25 2.752 -4.242 1 79 91 GLN A O 1
ATOM 719 N N . GLN A 1 92 ? -19.375 1.885 -3.477 1 58.91 92 GLN A N 1
ATOM 720 C CA . GLN A 1 92 ? -20.234 0.992 -2.717 1 58.91 92 GLN A CA 1
ATOM 721 C C . GLN A 1 92 ? -20.797 1.689 -1.479 1 58.91 92 GLN A C 1
ATOM 723 O O . GLN A 1 92 ? -21.703 1.171 -0.823 1 58.91 92 GLN A O 1
ATOM 728 N N . SER A 1 93 ? -20.203 2.85 -1.061 1 44.38 93 SER A N 1
ATOM 729 C CA . SER A 1 93 ? -20.922 3.473 0.047 1 44.38 93 SER A CA 1
ATOM 730 C C . SER A 1 93 ? -22.172 4.199 -0.443 1 44.38 93 SER A C 1
ATOM 732 O O . SER A 1 93 ? -22.188 4.742 -1.549 1 44.38 93 SER A O 1
ATOM 734 N N . MET B 1 1 ? 9.547 0.667 -11.141 1 89 1 MET B N 1
ATOM 735 C CA . MET B 1 1 ? 9.102 -0.697 -11.414 1 89 1 MET B CA 1
ATOM 736 C C . MET B 1 1 ? 7.598 -0.742 -11.672 1 89 1 MET B C 1
ATOM 738 O O . MET B 1 1 ? 6.828 -0.082 -10.977 1 89 1 MET B O 1
ATOM 742 N N . GLN B 1 2 ? 7.23 -1.485 -12.758 1 91.88 2 GLN B N 1
ATOM 743 C CA . GLN B 1 2 ? 5.828 -1.636 -13.133 1 91.88 2 GLN B CA 1
ATOM 744 C C . GLN B 1 2 ? 5.336 -3.055 -12.859 1 91.88 2 GLN B C 1
ATOM 746 O O . GLN B 1 2 ? 6.137 -3.967 -12.648 1 91.88 2 GLN B O 1
ATOM 751 N N . LYS B 1 3 ? 3.926 -3.137 -12.883 1 92.81 3 LYS B N 1
ATOM 752 C CA . LYS B 1 3 ? 3.291 -4.426 -12.625 1 92.81 3 LYS B CA 1
ATOM 753 C C . LYS B 1 3 ? 3.875 -5.516 -13.523 1 92.81 3 LYS B C 1
ATOM 755 O O . LYS B 1 3 ? 4.133 -6.629 -13.062 1 92.81 3 LYS B O 1
ATOM 760 N N . GLU B 1 4 ? 4.066 -5.16 -14.758 1 92.69 4 GLU B N 1
ATOM 761 C CA . GLU B 1 4 ? 4.562 -6.148 -15.711 1 92.69 4 GLU B CA 1
ATOM 762 C C . GLU B 1 4 ? 5.969 -6.617 -15.336 1 92.69 4 GLU B C 1
ATOM 764 O O . G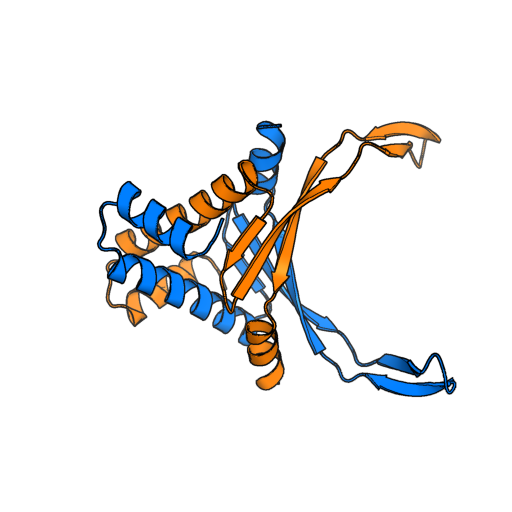LU B 1 4 ? 6.309 -7.785 -15.531 1 92.69 4 GLU B O 1
ATOM 769 N N . ASP B 1 5 ? 6.801 -5.711 -14.914 1 93.38 5 ASP B N 1
ATOM 770 C CA . ASP B 1 5 ? 8.141 -6.066 -14.453 1 93.38 5 ASP B CA 1
ATOM 771 C C . ASP B 1 5 ? 8.07 -7.047 -13.281 1 93.38 5 ASP B C 1
ATOM 773 O O . ASP B 1 5 ? 8.812 -8.031 -13.242 1 93.38 5 ASP B O 1
ATOM 777 N N . ILE B 1 6 ? 7.184 -6.781 -12.383 1 92.12 6 ILE B N 1
ATOM 778 C CA . ILE B 1 6 ? 7.016 -7.605 -11.188 1 92.12 6 ILE B CA 1
ATOM 779 C C . ILE B 1 6 ? 6.578 -9.008 -11.586 1 92.12 6 ILE B C 1
ATOM 781 O O . ILE B 1 6 ? 7.141 -10 -11.117 1 92.12 6 ILE B O 1
ATOM 785 N N . ILE B 1 7 ? 5.648 -9.047 -12.5 1 94.06 7 ILE B N 1
ATOM 786 C CA . ILE B 1 7 ? 5.129 -10.336 -12.945 1 94.06 7 ILE B CA 1
ATOM 787 C C . ILE B 1 7 ? 6.246 -11.141 -13.602 1 94.06 7 ILE B C 1
ATOM 789 O O . ILE B 1 7 ? 6.398 -12.336 -13.328 1 94.06 7 ILE B O 1
ATOM 793 N N . HIS B 1 8 ? 6.973 -10.453 -14.406 1 93.88 8 HIS B N 1
ATOM 794 C CA . HIS B 1 8 ? 8.086 -11.125 -15.07 1 93.88 8 HIS B CA 1
ATOM 795 C C . HIS B 1 8 ? 9.094 -11.656 -14.062 1 93.88 8 HIS B C 1
ATOM 797 O O . HIS B 1 8 ? 9.539 -12.805 -14.164 1 93.88 8 HIS B O 1
ATOM 803 N N . MET B 1 9 ? 9.445 -10.898 -13.109 1 92.38 9 MET B N 1
ATOM 804 C CA . MET B 1 9 ? 10.406 -11.305 -12.094 1 92.38 9 MET B CA 1
ATOM 805 C C . MET B 1 9 ? 9.875 -12.484 -11.289 1 92.38 9 MET B C 1
ATOM 807 O O . MET B 1 9 ? 10.633 -13.406 -10.969 1 92.38 9 MET B O 1
ATOM 811 N N . LEU B 1 10 ? 8.602 -12.422 -10.992 1 92.38 10 LEU B N 1
ATOM 812 C CA . LEU B 1 10 ? 7.988 -13.523 -10.266 1 92.38 10 LEU B CA 1
ATOM 813 C C . LEU B 1 10 ? 8.047 -14.812 -11.078 1 92.38 10 LEU B C 1
ATOM 815 O O . LEU B 1 10 ? 8.328 -15.883 -10.531 1 92.38 10 LEU B O 1
ATOM 819 N N . THR B 1 11 ? 7.715 -14.711 -12.383 1 93.31 11 THR B N 1
ATOM 820 C CA . THR B 1 11 ? 7.723 -15.867 -13.273 1 93.31 11 THR B CA 1
ATOM 821 C C . THR B 1 11 ? 9.102 -16.516 -13.305 1 93.31 11 THR B C 1
ATOM 823 O O . THR B 1 11 ? 9.219 -17.734 -13.266 1 93.31 11 THR B O 1
ATOM 826 N N . VAL B 1 12 ? 10.141 -15.734 -13.32 1 92.88 12 VAL B N 1
ATOM 827 C CA . VAL B 1 12 ? 11.516 -16.219 -13.391 1 92.88 12 VAL B CA 1
ATOM 828 C C . VAL B 1 12 ? 11.922 -16.844 -12.055 1 92.88 12 VAL B C 1
ATOM 830 O O . VAL B 1 12 ? 12.477 -17.938 -12.016 1 92.88 12 VAL B O 1
ATOM 833 N N . ARG B 1 13 ? 11.562 -16.234 -10.992 1 90.31 13 ARG B N 1
ATOM 834 C CA . ARG B 1 13 ? 11.984 -16.672 -9.664 1 90.31 13 ARG B CA 1
ATOM 835 C C . ARG B 1 13 ? 11.25 -17.938 -9.234 1 90.31 13 ARG B C 1
ATOM 837 O O . ARG B 1 13 ? 11.836 -18.812 -8.586 1 90.31 13 ARG B O 1
ATOM 844 N N . LEU B 1 14 ? 10.008 -18.031 -9.586 1 91.12 14 LEU B N 1
ATOM 845 C CA . LEU B 1 14 ? 9.188 -19.125 -9.102 1 91.12 14 LEU B CA 1
ATOM 846 C C . LEU B 1 14 ? 9.055 -20.219 -10.156 1 91.12 14 LEU B C 1
ATOM 848 O O . LEU B 1 14 ? 8.531 -21.297 -9.883 1 91.12 14 LEU B O 1
ATOM 852 N N . CYS B 1 15 ? 9.508 -19.906 -11.359 1 93.06 15 CYS B N 1
ATOM 853 C CA . CYS B 1 15 ? 9.414 -20.844 -12.469 1 93.06 15 CYS B CA 1
ATOM 854 C C . CYS B 1 15 ? 7.961 -21.266 -12.711 1 93.06 15 CYS B C 1
ATOM 856 O O . CYS B 1 15 ? 7.656 -22.453 -12.805 1 93.06 15 CYS B O 1
ATOM 858 N N . ILE B 1 16 ? 7.074 -20.344 -12.688 1 91.06 16 ILE B N 1
ATOM 859 C CA . ILE B 1 16 ? 5.645 -20.5 -12.938 1 91.06 16 ILE B CA 1
ATOM 860 C C . ILE B 1 16 ? 5.262 -19.719 -14.203 1 91.06 16 ILE B C 1
ATOM 862 O O . ILE B 1 16 ? 5.938 -18.766 -14.578 1 91.06 16 ILE B O 1
ATOM 866 N N . GLU B 1 17 ? 4.262 -20.219 -14.898 1 92.94 17 GLU B N 1
ATOM 867 C CA . GLU B 1 17 ? 3.814 -19.578 -16.125 1 92.94 17 GLU B CA 1
ATOM 868 C C . GLU B 1 17 ? 3.34 -18.156 -15.867 1 92.94 17 GLU B C 1
ATOM 870 O O . GLU B 1 17 ? 2.674 -17.891 -14.859 1 92.94 17 GLU B O 1
ATOM 875 N N . GLU B 1 18 ? 3.699 -17.266 -16.797 1 93.69 18 GLU B N 1
ATOM 876 C CA . GLU B 1 18 ? 3.418 -15.844 -16.656 1 93.69 18 GLU B CA 1
ATOM 877 C C . GLU B 1 18 ? 1.923 -15.586 -16.5 1 93.69 18 GLU B C 1
ATOM 879 O O . GLU B 1 18 ? 1.518 -14.758 -15.68 1 93.69 18 GLU B O 1
ATOM 884 N N . LEU B 1 19 ? 1.126 -16.281 -17.25 1 92.88 19 LEU B N 1
ATOM 885 C CA . LEU B 1 19 ? -0.32 -16.094 -17.188 1 92.88 19 LEU B CA 1
ATOM 886 C C . LEU B 1 19 ? -0.855 -16.438 -15.805 1 92.88 19 LEU B C 1
ATOM 888 O O . LEU B 1 19 ? -1.746 -15.758 -15.289 1 92.88 19 LEU B O 1
ATOM 892 N N . GLN B 1 20 ? -0.361 -17.5 -15.25 1 91.56 20 GLN B N 1
ATOM 893 C CA . GLN B 1 20 ? -0.788 -17.906 -13.914 1 91.56 20 GLN B CA 1
ATOM 894 C C . GLN B 1 20 ? -0.371 -16.875 -12.867 1 91.56 20 GLN B C 1
ATOM 896 O O . GLN B 1 20 ? -1.16 -16.516 -11.992 1 91.56 20 GLN B O 1
ATOM 901 N N . VAL B 1 21 ? 0.872 -16.422 -12.977 1 93.38 21 VAL B N 1
ATOM 902 C CA . VAL B 1 21 ? 1.384 -15.414 -12.055 1 93.38 21 VAL B CA 1
ATOM 903 C C . VAL B 1 21 ? 0.531 -14.148 -12.141 1 93.38 21 VAL B C 1
ATOM 905 O O . VAL B 1 21 ? 0.095 -13.617 -11.125 1 93.38 21 VAL B O 1
ATOM 908 N N . ALA B 1 22 ? 0.285 -13.742 -13.352 1 93.88 22 ALA B N 1
ATOM 909 C CA . ALA B 1 22 ? -0.516 -12.547 -13.578 1 93.88 22 ALA B CA 1
ATOM 910 C C . ALA B 1 22 ? -1.906 -12.688 -12.969 1 93.88 22 ALA B C 1
ATOM 912 O O . ALA B 1 22 ? -2.42 -11.758 -12.344 1 93.88 22 ALA B O 1
ATOM 913 N N . GLY B 1 23 ? -2.492 -13.828 -13.188 1 92.69 23 GLY B N 1
ATOM 914 C CA . GLY B 1 23 ? -3.805 -14.102 -12.617 1 92.69 23 GLY B CA 1
ATOM 915 C C . GLY B 1 23 ? -3.834 -13.992 -11.109 1 92.69 23 GLY B C 1
ATOM 916 O O . GLY B 1 23 ? -4.758 -13.406 -10.539 1 92.69 23 GLY B O 1
ATOM 917 N N . ILE B 1 24 ? -2.848 -14.57 -10.5 1 93.25 24 ILE B N 1
ATOM 918 C CA . ILE B 1 24 ? -2.797 -14.586 -9.039 1 93.25 24 ILE B CA 1
ATOM 919 C C . ILE B 1 24 ? -2.566 -13.164 -8.523 1 93.25 24 ILE B C 1
ATOM 921 O O . ILE B 1 24 ? -3.189 -12.742 -7.543 1 93.25 24 ILE B O 1
ATOM 925 N N . VAL B 1 25 ? -1.679 -12.398 -9.148 1 94.31 25 VAL B N 1
ATOM 926 C CA . VAL B 1 25 ? -1.396 -11.023 -8.75 1 94.31 25 VAL B CA 1
ATOM 927 C C . VAL B 1 25 ? -2.664 -10.18 -8.875 1 94.31 25 VAL B C 1
ATOM 929 O O . VAL B 1 25 ? -3.029 -9.453 -7.945 1 94.31 25 VAL B O 1
ATOM 932 N N . ASP B 1 26 ? -3.33 -10.305 -9.984 1 94.81 26 ASP B N 1
ATOM 933 C CA . ASP B 1 26 ? -4.562 -9.555 -10.195 1 94.81 26 ASP B CA 1
ATOM 934 C C . ASP B 1 26 ? -5.605 -9.906 -9.133 1 94.81 26 ASP B C 1
ATOM 936 O O . ASP B 1 26 ? -6.262 -9.016 -8.586 1 94.81 26 ASP B O 1
ATOM 940 N N . GLU B 1 27 ? -5.75 -11.133 -8.875 1 94.38 27 GLU B N 1
ATOM 941 C CA . GLU B 1 27 ? -6.738 -11.57 -7.895 1 94.38 27 GLU B CA 1
ATOM 942 C C . GLU B 1 27 ? -6.375 -11.102 -6.492 1 94.38 27 GLU B C 1
ATOM 944 O O . GLU B 1 27 ? -7.254 -10.805 -5.684 1 94.38 27 GLU B O 1
ATOM 949 N N . LEU B 1 28 ? -5.07 -11.156 -6.176 1 94.38 28 LEU B N 1
ATOM 950 C CA . LEU B 1 28 ? -4.621 -10.648 -4.883 1 94.38 28 LEU B CA 1
ATOM 951 C C . LEU B 1 28 ? -5.012 -9.188 -4.699 1 94.38 28 LEU B C 1
ATOM 953 O O . LEU B 1 28 ? -5.578 -8.812 -3.67 1 94.38 28 LEU B O 1
ATOM 957 N N . LEU B 1 29 ? -4.758 -8.367 -5.699 1 95.12 29 LEU B N 1
ATOM 958 C CA . LEU B 1 29 ? -5.09 -6.949 -5.637 1 95.12 29 LEU B CA 1
ATOM 959 C C . LEU B 1 29 ? -6.594 -6.746 -5.508 1 95.12 29 LEU B C 1
ATOM 961 O O . LEU B 1 29 ? -7.047 -5.906 -4.73 1 95.12 29 LEU B O 1
ATOM 965 N N . ASP B 1 30 ? -7.332 -7.559 -6.223 1 93.25 30 ASP B N 1
ATOM 966 C CA . ASP B 1 30 ? -8.789 -7.508 -6.141 1 93.25 30 ASP B CA 1
ATOM 967 C C . ASP B 1 30 ? -9.273 -7.887 -4.742 1 93.25 30 ASP B C 1
ATOM 969 O O . ASP B 1 30 ? -10.211 -7.285 -4.219 1 93.25 30 ASP B O 1
ATOM 973 N N . GLU B 1 31 ? -8.672 -8.875 -4.215 1 92.75 31 GLU B N 1
ATOM 974 C CA . GLU B 1 31 ? -9.07 -9.328 -2.885 1 92.75 31 GLU B CA 1
ATOM 975 C C . GLU B 1 31 ? -8.781 -8.266 -1.829 1 92.75 31 GLU B C 1
ATOM 977 O O . GLU B 1 31 ? -9.547 -8.109 -0.874 1 92.75 31 GLU B O 1
ATOM 982 N N . ILE B 1 32 ? -7.625 -7.625 -1.928 1 93.62 32 ILE B N 1
ATOM 983 C CA . ILE B 1 32 ? -7.32 -6.527 -1.012 1 93.62 32 ILE B CA 1
ATOM 984 C C . ILE B 1 32 ? -8.398 -5.453 -1.122 1 93.62 32 ILE B C 1
ATOM 986 O O . ILE B 1 32 ? -8.883 -4.941 -0.108 1 93.62 32 ILE B O 1
ATOM 990 N N . CYS B 1 33 ? -8.766 -5.16 -2.365 1 91.81 33 CYS B N 1
ATOM 991 C CA . CYS B 1 33 ? -9.82 -4.176 -2.604 1 91.81 33 CYS B CA 1
ATOM 992 C C . CYS B 1 33 ? -11.125 -4.598 -1.93 1 91.81 33 CYS B C 1
ATOM 994 O O . CYS B 1 33 ? -11.758 -3.795 -1.242 1 91.81 33 CYS B O 1
ATOM 996 N N . ARG B 1 34 ? -11.477 -5.836 -2.102 1 90.5 34 ARG B N 1
ATOM 997 C CA . ARG B 1 34 ? -12.703 -6.363 -1.504 1 90.5 34 ARG B CA 1
ATOM 998 C C . ARG B 1 34 ? -12.633 -6.301 0.019 1 90.5 34 ARG B C 1
ATOM 1000 O O . ARG B 1 34 ? -13.633 -5.996 0.675 1 90.5 34 ARG B O 1
ATOM 1007 N N . GLY B 1 35 ? -11.508 -6.68 0.521 1 90.81 35 GLY B N 1
ATOM 1008 C CA . GLY B 1 35 ? -11.32 -6.594 1.959 1 90.81 35 GLY B CA 1
ATOM 1009 C C . GLY B 1 35 ? -11.516 -5.195 2.506 1 90.81 35 GLY B C 1
ATOM 1010 O O . GLY B 1 35 ? -12.141 -5.016 3.555 1 90.81 35 GLY B O 1
ATOM 1011 N N . LEU B 1 36 ? -11.023 -4.227 1.785 1 91.25 36 LEU B N 1
ATOM 1012 C CA . LEU B 1 36 ? -11.125 -2.836 2.219 1 91.25 36 LEU B CA 1
ATOM 1013 C C . LEU B 1 36 ? -12.555 -2.322 2.072 1 91.25 36 LEU B C 1
ATOM 1015 O O . LEU B 1 36 ? -12.961 -1.397 2.779 1 91.25 36 LEU B O 1
ATOM 1019 N N . GLN B 1 37 ? -13.227 -2.916 1.158 1 87.44 37 GLN B N 1
ATOM 1020 C CA . GLN B 1 37 ? -14.633 -2.562 0.999 1 87.44 37 GLN B CA 1
ATOM 1021 C C . GLN B 1 37 ? -15.469 -3.057 2.182 1 87.44 37 GLN B C 1
ATOM 1023 O O . GLN B 1 37 ? -16.375 -2.361 2.645 1 87.44 37 GLN B O 1
ATOM 1028 N N . GLN B 1 38 ? -15.125 -4.242 2.543 1 84.06 38 GLN B N 1
ATOM 1029 C CA . GLN B 1 38 ? -15.922 -4.91 3.568 1 84.06 38 GLN B CA 1
ATOM 1030 C C . GLN B 1 38 ? -15.492 -4.484 4.969 1 84.06 38 GLN B C 1
ATOM 1032 O O . GLN B 1 38 ? -16.328 -4.352 5.867 1 84.06 38 GLN B O 1
ATOM 1037 N N . GLU B 1 39 ? -14.211 -4.469 5.07 1 79.31 39 GLU B N 1
ATOM 1038 C CA . GLU B 1 39 ? -13.641 -4.176 6.379 1 79.31 39 GLU B CA 1
ATOM 1039 C C . GLU B 1 39 ? -12.781 -2.91 6.336 1 79.31 39 GLU B C 1
ATOM 1041 O O . GLU B 1 39 ? -12.531 -2.363 5.258 1 79.31 39 GLU B O 1
ATOM 1046 N N . ALA B 1 40 ? -12.352 -2.588 7.57 1 82.06 40 ALA B N 1
ATOM 1047 C CA . ALA B 1 40 ? -11.633 -1.321 7.699 1 82.06 40 ALA B CA 1
ATOM 1048 C C . ALA B 1 40 ? -10.133 -1.518 7.492 1 82.06 40 ALA B C 1
ATOM 1050 O O . ALA B 1 40 ? -9.398 -0.552 7.273 1 82.06 40 ALA B O 1
ATOM 1051 N N . GLU B 1 41 ? -9.688 -2.816 7.488 1 93.75 41 GLU B N 1
ATOM 1052 C CA . GLU B 1 41 ? -8.234 -2.963 7.422 1 93.75 41 GLU B CA 1
ATOM 1053 C C . GLU B 1 41 ? -7.844 -4.297 6.793 1 93.75 41 GLU B C 1
ATOM 1055 O O . GLU B 1 41 ? -8.539 -5.297 6.961 1 93.75 41 GLU B O 1
ATOM 1060 N N . VAL B 1 42 ? -6.809 -4.305 6.047 1 95.25 42 VAL B N 1
ATOM 1061 C CA . VAL B 1 42 ? -6.133 -5.492 5.535 1 95.25 42 VAL B CA 1
ATOM 1062 C C . VAL B 1 42 ? -4.684 -5.516 6.016 1 95.25 42 VAL B C 1
ATOM 1064 O O . VAL B 1 42 ? -3.912 -4.605 5.711 1 95.25 42 VAL B O 1
ATOM 1067 N N . ASP B 1 43 ? -4.395 -6.594 6.75 1 96.19 43 ASP B N 1
ATOM 1068 C CA . ASP B 1 43 ? -3.078 -6.695 7.375 1 96.19 43 ASP B CA 1
ATOM 1069 C C . ASP B 1 43 ? -2.217 -7.742 6.672 1 96.19 43 ASP B C 1
ATOM 1071 O O . ASP B 1 43 ? -2.576 -8.922 6.625 1 96.19 43 ASP B O 1
ATOM 1075 N N . LEU B 1 44 ? -1.098 -7.344 6.086 1 95.94 44 LEU B N 1
ATOM 1076 C CA . LEU B 1 44 ? -0.089 -8.203 5.477 1 95.94 44 LEU B CA 1
ATOM 1077 C C . LEU B 1 44 ? 1.201 -8.188 6.289 1 95.94 44 LEU B C 1
ATOM 1079 O O . LEU B 1 44 ? 2.025 -7.285 6.137 1 95.94 44 LEU B O 1
ATOM 1083 N N . PRO B 1 45 ? 1.422 -9.195 7.043 1 94.06 45 PRO B N 1
ATOM 1084 C CA . PRO B 1 45 ? 2.572 -9.211 7.949 1 94.06 45 PRO B CA 1
ATOM 1085 C C . PRO B 1 45 ? 3.896 -8.969 7.23 1 94.06 45 PRO B C 1
ATOM 1087 O O . PRO B 1 45 ? 4.086 -9.438 6.105 1 94.06 45 PRO B O 1
ATOM 1090 N N . GLU B 1 46 ? 4.848 -8.18 7.941 1 92.62 46 GLU B N 1
ATOM 1091 C CA . GLU B 1 46 ? 6.203 -7.863 7.496 1 92.62 46 GLU B CA 1
ATOM 1092 C C . GLU B 1 46 ? 6.188 -6.875 6.336 1 92.62 46 GLU B C 1
ATOM 1094 O O . GLU B 1 46 ? 7.242 -6.461 5.852 1 92.62 46 GLU B O 1
ATOM 1099 N N . PHE B 1 47 ? 4.973 -6.586 5.832 1 95.62 47 PHE B N 1
ATOM 1100 C CA . PHE B 1 47 ? 4.848 -5.664 4.707 1 95.62 47 PHE B CA 1
ATOM 1101 C C . PHE B 1 47 ? 4.16 -4.375 5.141 1 95.62 47 PHE B C 1
ATOM 1103 O O . PHE B 1 47 ? 4.766 -3.301 5.102 1 95.62 47 PHE B O 1
ATOM 1110 N N . GLY B 1 48 ? 2.936 -4.562 5.652 1 97 48 GLY B N 1
ATOM 1111 C CA . GLY B 1 48 ? 2.225 -3.381 6.113 1 97 48 GLY B CA 1
ATOM 1112 C C . GLY B 1 48 ? 0.727 -3.59 6.223 1 97 48 GLY B C 1
ATOM 1113 O O . GLY B 1 48 ? 0.238 -4.711 6.074 1 97 48 GLY B O 1
ATOM 1114 N N . VAL B 1 49 ? 0.053 -2.445 6.496 1 97.31 49 VAL B N 1
ATOM 1115 C CA . VAL B 1 49 ? -1.389 -2.488 6.719 1 97.31 49 VAL B CA 1
ATOM 1116 C C . VAL B 1 49 ? -2.08 -1.459 5.828 1 97.31 49 VAL B C 1
ATOM 1118 O O . VAL B 1 49 ? -1.664 -0.3 5.77 1 97.31 49 VAL B O 1
ATOM 1121 N N . PHE B 1 50 ? -3.078 -1.948 5.125 1 97.25 50 PHE B N 1
ATOM 1122 C CA . PHE B 1 50 ? -3.977 -1.055 4.402 1 97.25 50 PHE B CA 1
ATOM 1123 C C . PHE B 1 50 ? -5.199 -0.713 5.25 1 97.25 50 PHE B C 1
ATOM 1125 O O . PHE B 1 50 ? -5.789 -1.593 5.883 1 97.25 50 PHE B O 1
ATOM 1132 N N . ARG B 1 51 ? -5.508 0.597 5.223 1 96.25 51 ARG B N 1
ATOM 1133 C CA . ARG B 1 51 ? -6.652 1.047 6.008 1 96.25 51 ARG B CA 1
ATOM 1134 C C . ARG B 1 51 ? -7.574 1.934 5.18 1 96.25 51 ARG B C 1
ATOM 1136 O O . ARG B 1 51 ? -7.109 2.756 4.387 1 96.25 51 ARG B O 1
ATOM 1143 N N . LYS B 1 52 ? -8.812 1.668 5.445 1 94.75 52 LYS B N 1
ATOM 1144 C CA . LYS B 1 52 ? -9.828 2.57 4.906 1 94.75 52 LYS B CA 1
ATOM 1145 C C . LYS B 1 52 ? -10.141 3.695 5.887 1 94.75 52 LYS B C 1
ATOM 1147 O O . LYS B 1 52 ? -10.508 3.438 7.035 1 94.75 52 LYS B O 1
ATOM 1152 N N . ILE B 1 53 ? -9.922 4.906 5.441 1 93.62 53 ILE B N 1
ATOM 1153 C CA . ILE B 1 53 ? -10.188 6.07 6.281 1 93.62 53 ILE B CA 1
ATOM 1154 C C . ILE B 1 53 ? -11.344 6.875 5.695 1 93.62 53 ILE B C 1
ATOM 1156 O O . ILE B 1 53 ? -11.328 7.223 4.512 1 93.62 53 ILE B O 1
ATOM 1160 N N . ILE B 1 54 ? -12.312 7.117 6.551 1 92.31 54 ILE B N 1
ATOM 1161 C CA . ILE B 1 54 ? -13.445 7.914 6.102 1 92.31 54 ILE B CA 1
ATOM 1162 C C . ILE B 1 54 ? -13.219 9.383 6.449 1 92.31 54 ILE B C 1
ATOM 1164 O O . ILE B 1 54 ? -13.055 9.727 7.621 1 92.31 54 ILE B O 1
ATOM 1168 N N . LYS B 1 55 ? -13.117 10.102 5.359 1 92.44 55 LYS B N 1
ATOM 1169 C CA . LYS B 1 55 ? -13.062 11.555 5.551 1 92.44 55 LYS B CA 1
ATOM 1170 C C . LYS B 1 55 ? -14.461 12.141 5.691 1 92.44 55 LYS B C 1
ATOM 1172 O O . LYS B 1 55 ? -15.305 11.977 4.805 1 92.44 55 LYS B O 1
ATOM 1177 N N . PRO B 1 56 ? -14.648 12.758 6.797 1 93.81 56 PRO B N 1
ATOM 1178 C CA . PRO B 1 56 ? -16 13.25 7.039 1 93.81 56 PRO B CA 1
ATOM 1179 C C . PRO B 1 56 ? -16.391 14.414 6.129 1 93.81 56 PRO B C 1
ATOM 1181 O O . PRO B 1 56 ? -15.508 15.023 5.504 1 93.81 56 PRO B O 1
ATOM 1184 N N . GLU B 1 57 ? -17.766 14.586 6.09 1 94 57 GLU B N 1
ATOM 1185 C CA . GLU B 1 57 ? -18.266 15.766 5.379 1 94 57 GLU B CA 1
ATOM 1186 C C . GLU B 1 57 ? -17.656 17.047 5.953 1 94 57 GLU B C 1
ATOM 1188 O O . GLU B 1 57 ? -17.469 17.156 7.164 1 94 57 GLU B O 1
ATOM 1193 N N . ARG B 1 58 ? -17.328 17.875 5.012 1 93.75 58 ARG B N 1
ATOM 1194 C CA . ARG B 1 58 ? -16.797 19.156 5.473 1 93.75 58 ARG B CA 1
ATOM 1195 C C . ARG B 1 58 ? -17.234 20.297 4.562 1 93.75 58 ARG B C 1
ATOM 1197 O O . ARG B 1 58 ? -17.688 20.062 3.439 1 93.75 58 ARG B O 1
ATOM 1204 N N . ILE B 1 59 ? -17.219 21.438 5.191 1 93.12 59 ILE B N 1
ATOM 1205 C CA . ILE B 1 59 ? -17.594 22.609 4.414 1 93.12 59 ILE B CA 1
ATOM 1206 C C . ILE B 1 59 ? -16.344 23.359 3.955 1 93.12 59 ILE B C 1
ATOM 1208 O O . ILE B 1 59 ? -15.484 23.688 4.77 1 93.12 59 ILE B O 1
ATOM 1212 N N . GLY B 1 60 ? -16.203 23.328 2.641 1 91.5 60 GLY B N 1
ATOM 1213 C CA . GLY B 1 60 ? -15.164 24.156 2.068 1 91.5 60 GLY B CA 1
ATOM 1214 C C . GLY B 1 60 ? -15.688 25.453 1.461 1 91.5 60 GLY B C 1
ATOM 1215 O O . GLY B 1 60 ? -16.891 25.734 1.552 1 91.5 60 GLY B O 1
ATOM 1216 N N . ARG B 1 61 ? -14.641 26.359 1.03 1 92.69 61 ARG B N 1
ATOM 1217 C CA . ARG B 1 61 ? -15.031 27.625 0.425 1 92.69 61 ARG B CA 1
ATOM 1218 C C . ARG B 1 61 ? -14.367 27.812 -0.934 1 92.69 61 ARG B C 1
ATOM 1220 O O . ARG B 1 61 ? -13.211 27.422 -1.124 1 92.69 6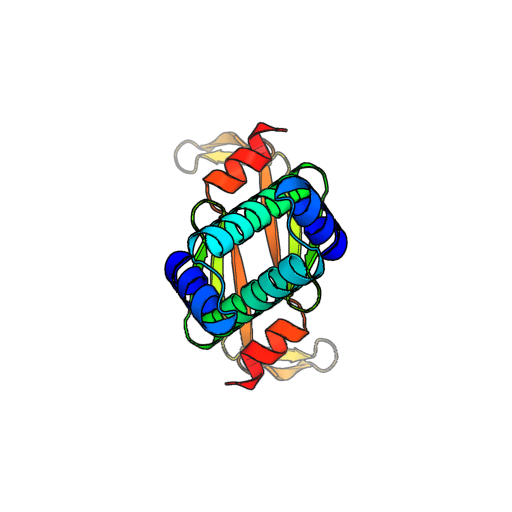1 ARG B O 1
ATOM 1227 N N . ASN B 1 62 ? -15.141 28.188 -1.923 1 92.06 62 ASN B N 1
ATOM 1228 C CA . ASN B 1 62 ? -14.562 28.609 -3.197 1 92.06 62 ASN B CA 1
ATOM 1229 C C . ASN B 1 62 ? -13.641 29.812 -3.027 1 92.06 62 ASN B C 1
ATOM 1231 O O . ASN B 1 62 ? -14.07 30.875 -2.574 1 92.06 62 ASN B O 1
ATOM 1235 N N . PRO B 1 63 ? -12.367 29.594 -3.264 1 90.81 63 PRO B N 1
ATOM 1236 C CA . PRO B 1 63 ? -11.398 30.672 -3 1 90.81 63 PRO B CA 1
ATOM 1237 C C . PRO B 1 63 ? -11.695 31.938 -3.793 1 90.81 63 PRO B C 1
ATOM 1239 O O . PRO B 1 63 ? -11.328 33.031 -3.363 1 90.81 63 PRO B O 1
ATOM 1242 N N . VAL B 1 64 ? -12.328 31.766 -4.949 1 93.44 64 VAL B N 1
ATOM 1243 C CA . VAL B 1 64 ? -12.586 32.906 -5.84 1 93.44 64 VAL B CA 1
ATOM 1244 C C . VAL B 1 64 ? -13.891 33.562 -5.449 1 93.44 64 VAL B C 1
ATOM 1246 O O . VAL B 1 64 ? -13.938 34.812 -5.273 1 93.44 64 VAL B O 1
ATOM 1249 N N . THR B 1 65 ? -15.078 32.938 -5.195 1 93.56 65 THR B N 1
ATOM 1250 C CA . THR B 1 65 ? -16.422 33.5 -4.992 1 93.56 65 THR B CA 1
ATOM 1251 C C . THR B 1 65 ? -16.75 33.562 -3.504 1 93.56 65 THR B C 1
ATOM 1253 O O . THR B 1 65 ? -17.672 34.281 -3.102 1 93.56 65 THR B O 1
ATOM 1256 N N . GLY B 1 66 ? -16.031 32.781 -2.691 1 92.62 66 GLY B N 1
ATOM 1257 C CA . GLY B 1 66 ? -16.281 32.719 -1.262 1 92.62 66 GLY B CA 1
ATOM 1258 C C . GLY B 1 66 ? -17.469 31.859 -0.908 1 92.62 66 GLY B C 1
ATOM 1259 O O . GLY B 1 66 ? -17.828 31.719 0.267 1 92.62 66 GLY B O 1
ATOM 1260 N N . VAL B 1 67 ? -18.234 31.375 -1.904 1 93.44 67 VAL B N 1
ATOM 1261 C CA . VAL B 1 67 ? -19.406 30.547 -1.673 1 93.44 67 VAL B CA 1
ATOM 1262 C C . VAL B 1 67 ? -19 29.234 -1.014 1 93.44 67 VAL B C 1
ATOM 1264 O O . VAL B 1 67 ? -18 28.609 -1.404 1 93.44 67 VAL B O 1
ATOM 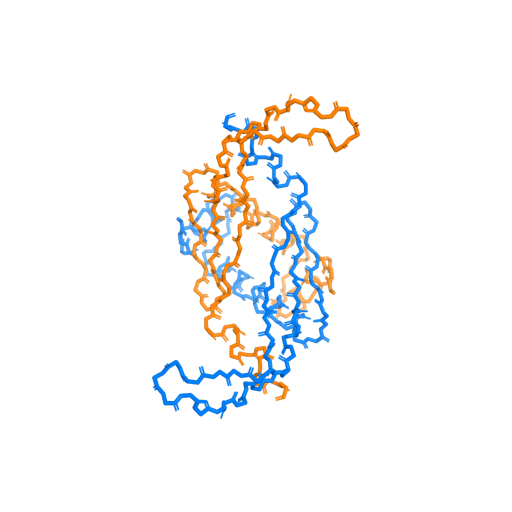1267 N N . GLU B 1 68 ? -19.828 28.828 0.024 1 94.12 68 GLU B N 1
ATOM 1268 C CA . GLU B 1 68 ? -19.578 27.562 0.719 1 94.12 68 GLU B CA 1
ATOM 1269 C C . GLU B 1 68 ? -19.938 26.375 -0.159 1 94.12 68 GLU B C 1
ATOM 1271 O O . GLU B 1 68 ? -20.938 26.406 -0.883 1 94.12 68 GLU B O 1
ATOM 1276 N N . ILE B 1 69 ? -19.016 25.453 -0.232 1 93.81 69 ILE B N 1
ATOM 1277 C CA . ILE B 1 69 ? -19.266 24.188 -0.914 1 93.81 69 ILE B CA 1
ATOM 1278 C C . ILE B 1 69 ? -19.188 23.047 0.092 1 93.81 69 ILE B C 1
ATOM 1280 O O . ILE B 1 69 ? -18.297 23 0.937 1 93.81 69 ILE B O 1
ATOM 1284 N N . VAL B 1 70 ? -20.203 22.219 0.029 1 93.06 70 VAL B N 1
ATOM 1285 C CA . VAL B 1 70 ? -20.25 21.047 0.897 1 93.06 70 VAL B CA 1
ATOM 1286 C C . VAL B 1 70 ? -19.5 19.891 0.235 1 93.06 70 VAL B C 1
ATOM 1288 O O . VAL B 1 70 ? -19.828 19.484 -0.888 1 93.06 70 VAL B O 1
ATOM 1291 N N . ILE B 1 71 ? -18.484 19.406 0.899 1 91.62 71 ILE B N 1
ATOM 1292 C CA . ILE B 1 71 ? -17.734 18.25 0.42 1 91.62 71 ILE B CA 1
ATOM 1293 C C . ILE B 1 71 ? -18.25 16.984 1.107 1 91.62 71 ILE B C 1
ATOM 1295 O O . ILE B 1 71 ? -18.172 16.859 2.334 1 91.62 71 ILE B O 1
ATOM 1299 N N . SER B 1 72 ? -18.828 16.141 0.264 1 92.38 72 SER B N 1
ATOM 1300 C CA . SER B 1 72 ? -19.406 14.914 0.771 1 92.38 72 SER B CA 1
ATOM 1301 C C . SER B 1 72 ? -18.344 14.016 1.401 1 92.38 72 SER B C 1
ATOM 1303 O O . SER B 1 72 ? -17.172 14.102 1.052 1 92.38 72 SER B O 1
ATOM 1305 N N . PRO B 1 73 ? -18.781 13.219 2.336 1 93.25 73 PRO B N 1
ATOM 1306 C CA . PRO B 1 73 ? -17.828 12.258 2.896 1 93.25 73 PRO B CA 1
ATOM 1307 C C . PRO B 1 73 ? -17.188 11.375 1.83 1 93.25 73 PRO B C 1
ATOM 1309 O O . PRO B 1 73 ? -17.844 11 0.855 1 93.25 73 PRO B O 1
ATOM 1312 N N . THR B 1 74 ? -15.883 11.133 2.016 1 92.06 74 THR B N 1
ATOM 1313 C CA . THR B 1 74 ? -15.164 10.289 1.064 1 92.06 74 THR B CA 1
ATOM 1314 C C . THR B 1 74 ? -14.242 9.32 1.792 1 92.06 74 THR B C 1
ATOM 1316 O O . THR B 1 74 ? -13.758 9.609 2.889 1 92.06 74 THR B O 1
ATOM 1319 N N . ALA B 1 75 ? -14.141 8.18 1.21 1 92.62 75 ALA B N 1
ATOM 1320 C CA . ALA B 1 75 ? -13.203 7.203 1.756 1 92.62 75 ALA B CA 1
ATOM 1321 C C . ALA B 1 75 ? -11.844 7.305 1.074 1 92.62 75 ALA B C 1
ATOM 1323 O O . ALA B 1 75 ? -11.758 7.512 -0.139 1 92.62 75 ALA B O 1
ATOM 1324 N N . GLU B 1 76 ? -10.859 7.227 1.907 1 94.12 76 GLU B N 1
ATOM 1325 C CA . GLU B 1 76 ? -9.484 7.141 1.417 1 94.12 76 GLU B CA 1
ATOM 1326 C C . GLU B 1 76 ? -8.82 5.848 1.872 1 94.12 76 GLU B C 1
ATOM 1328 O O . GLU B 1 76 ? -9.266 5.211 2.828 1 94.12 76 GLU B O 1
ATOM 1333 N N . ILE B 1 77 ? -7.809 5.473 1.1 1 95.75 77 ILE B N 1
ATOM 1334 C CA . ILE B 1 77 ? -7.035 4.297 1.479 1 95.75 77 ILE B CA 1
ATOM 1335 C C . ILE B 1 77 ? -5.621 4.715 1.877 1 95.75 77 ILE B C 1
ATOM 1337 O O . ILE B 1 77 ? -4.941 5.422 1.129 1 95.75 77 ILE B O 1
ATOM 1341 N N . THR B 1 78 ? -5.246 4.344 3.043 1 96.06 78 THR B N 1
ATOM 1342 C CA . THR B 1 78 ? -3.895 4.625 3.514 1 96.06 78 THR B CA 1
ATOM 1343 C C . THR B 1 78 ? -3.107 3.332 3.701 1 96.06 78 THR B C 1
ATOM 1345 O O . THR B 1 78 ? -3.693 2.258 3.844 1 96.06 78 THR B O 1
ATOM 1348 N N . PHE B 1 79 ? -1.829 3.463 3.656 1 97.44 79 PHE B N 1
ATOM 1349 C CA . PHE B 1 79 ? -0.92 2.344 3.875 1 97.44 79 PHE B CA 1
ATOM 1350 C C . PHE B 1 79 ? 0.107 2.682 4.949 1 97.44 79 PHE B C 1
ATOM 1352 O O . PHE B 1 79 ? 0.761 3.725 4.883 1 97.44 79 PHE B O 1
ATOM 1359 N N . ASP B 1 80 ? 0.157 1.783 5.891 1 97.19 80 ASP B N 1
ATOM 1360 C CA . ASP B 1 80 ? 1.18 1.875 6.93 1 97.19 80 ASP B CA 1
ATOM 1361 C C . ASP B 1 80 ? 2.211 0.758 6.785 1 97.19 80 ASP B C 1
ATOM 1363 O O . ASP B 1 80 ? 1.917 -0.405 7.07 1 97.19 80 ASP B O 1
ATOM 1367 N N . ALA B 1 81 ? 3.428 1.153 6.434 1 96.88 81 ALA B N 1
ATOM 1368 C CA . ALA B 1 81 ? 4.484 0.167 6.238 1 96.88 81 ALA B CA 1
ATOM 1369 C C . ALA B 1 81 ? 4.871 -0.494 7.555 1 96.88 81 ALA B C 1
ATOM 1371 O O . ALA B 1 81 ? 4.922 0.164 8.602 1 96.88 81 ALA B O 1
ATOM 1372 N N . SER B 1 82 ? 5.207 -1.779 7.449 1 96.44 82 SER B N 1
ATOM 1373 C CA . SER B 1 82 ? 5.641 -2.496 8.648 1 96.44 82 SER B CA 1
ATOM 1374 C C . SER B 1 82 ? 7.035 -2.062 9.078 1 96.44 82 SER B C 1
ATOM 1376 O O . SER B 1 82 ? 7.805 -1.538 8.266 1 96.44 82 SER B O 1
ATOM 1378 N N . ALA B 1 83 ? 7.293 -2.346 10.328 1 94.56 83 ALA B N 1
ATOM 1379 C CA . ALA B 1 83 ? 8.633 -2.064 10.836 1 94.56 83 ALA B CA 1
ATOM 1380 C C . ALA B 1 83 ? 9.688 -2.857 10.07 1 94.56 83 ALA B C 1
ATOM 1382 O O . ALA B 1 83 ? 10.789 -2.359 9.82 1 94.56 83 ALA B O 1
ATOM 1383 N N . GLU B 1 84 ? 9.352 -4.023 9.75 1 93.69 84 GLU B N 1
ATOM 1384 C CA . GLU B 1 84 ? 10.273 -4.883 9.008 1 93.69 84 GLU B CA 1
ATOM 1385 C C . GLU B 1 84 ? 10.57 -4.316 7.629 1 93.69 84 GLU B C 1
ATOM 1387 O O . GLU B 1 84 ? 11.727 -4.254 7.211 1 93.69 84 GLU B O 1
ATOM 1392 N N . LEU B 1 85 ? 9.57 -3.939 6.941 1 93.5 85 LEU B N 1
ATOM 1393 C CA . LEU B 1 85 ? 9.75 -3.346 5.621 1 93.5 85 LEU B CA 1
ATOM 1394 C C . LEU B 1 85 ? 10.625 -2.098 5.695 1 93.5 85 LEU B C 1
ATOM 1396 O O . LEU B 1 85 ? 11.547 -1.931 4.895 1 93.5 85 LEU B O 1
ATOM 1400 N N . LEU B 1 86 ? 10.328 -1.267 6.66 1 93.88 86 LEU B N 1
ATOM 1401 C CA . LEU B 1 86 ? 11.086 -0.034 6.812 1 93.88 86 LEU B CA 1
ATOM 1402 C C . LEU B 1 86 ? 12.547 -0.335 7.152 1 93.88 86 LEU B C 1
ATOM 1404 O O . LEU B 1 86 ? 13.453 0.37 6.699 1 93.88 86 LEU B O 1
ATOM 1408 N N . ARG B 1 87 ? 12.727 -1.318 7.953 1 92.62 87 ARG B N 1
ATOM 1409 C CA . ARG B 1 87 ? 14.086 -1.73 8.273 1 92.62 87 ARG B CA 1
ATOM 1410 C C . ARG B 1 87 ? 14.852 -2.129 7.016 1 92.62 87 ARG B C 1
ATOM 1412 O O . ARG B 1 87 ? 16 -1.721 6.82 1 92.62 87 ARG B O 1
ATOM 1419 N N . ILE B 1 88 ? 14.25 -2.875 6.223 1 89.38 88 ILE B N 1
ATOM 1420 C CA . ILE B 1 88 ? 14.867 -3.357 4.992 1 89.38 88 ILE B CA 1
ATOM 1421 C C . ILE B 1 88 ? 15.195 -2.178 4.082 1 89.38 88 ILE B C 1
ATOM 1423 O O . ILE B 1 88 ? 16.281 -2.113 3.512 1 89.38 88 ILE B O 1
ATOM 1427 N N . ILE B 1 89 ? 14.305 -1.262 3.982 1 90.38 89 ILE B N 1
ATOM 1428 C CA . ILE B 1 89 ? 14.453 -0.132 3.072 1 90.38 89 ILE B CA 1
ATOM 1429 C C . ILE B 1 89 ? 15.555 0.799 3.582 1 90.38 89 ILE B C 1
ATOM 1431 O O . ILE B 1 89 ? 16.281 1.399 2.789 1 90.38 89 ILE B O 1
ATOM 1435 N N . ASN B 1 90 ? 15.664 0.921 4.883 1 89.31 90 ASN B N 1
ATOM 1436 C CA . ASN B 1 90 ? 16.625 1.854 5.465 1 89.31 90 ASN B CA 1
ATOM 1437 C C . ASN B 1 90 ? 17.969 1.186 5.719 1 89.31 90 ASN B C 1
ATOM 1439 O O . ASN B 1 90 ? 18.953 1.858 6.043 1 89.31 90 ASN B O 1
ATOM 1443 N N . GLN B 1 91 ? 18.062 -0.059 5.98 1 78.69 91 GLN B N 1
ATOM 1444 C CA . GLN B 1 91 ? 19.328 -0.757 6.16 1 78.69 91 GLN B CA 1
ATOM 1445 C C . GLN B 1 91 ? 20.188 -0.696 4.891 1 78.69 91 GLN B C 1
ATOM 1447 O O . GLN B 1 91 ? 21.406 -0.722 4.957 1 78.69 91 GLN B O 1
ATOM 1452 N N . GLN B 1 92 ? 19.594 -0.743 3.764 1 58.72 92 GLN B N 1
ATOM 1453 C CA . GLN B 1 92 ? 20.5 -0.746 2.621 1 58.72 92 GLN B CA 1
ATOM 1454 C C . GLN B 1 92 ? 21.094 0.642 2.383 1 58.72 92 GLN B C 1
ATOM 1456 O O . GLN B 1 92 ? 22.016 0.799 1.586 1 58.72 92 GLN B O 1
ATOM 1461 N N . SER B 1 93 ? 20.5 1.686 2.979 1 44.19 93 SER B N 1
ATOM 1462 C CA . SER B 1 93 ? 21.281 2.902 2.771 1 44.19 93 SER B CA 1
ATOM 1463 C C . SER B 1 93 ? 22.484 2.947 3.695 1 44.19 93 SER B C 1
ATOM 1465 O O . SER B 1 93 ? 22.438 2.449 4.82 1 44.19 93 SER B O 1
#

Organism: NCBI:txid582686